Protein AF-A0A2W5AYL7-F1 (afdb_monomer)

Solvent-accessible surface area (backbone atoms only — not comparable to full-atom values): 15397 Å² total; per-residue (Å²): 135,83,68,60,68,67,49,55,52,50,48,54,60,52,42,76,76,46,95,61,98,62,68,67,60,55,56,52,48,54,52,47,52,63,51,70,52,61,86,48,79,82,78,75,66,85,81,56,73,64,57,55,53,51,58,58,50,70,72,58,74,77,84,78,95,79,85,87,84,84,89,85,88,84,89,83,92,79,91,74,86,79,77,70,78,74,90,61,64,67,81,81,65,85,79,40,78,89,44,44,69,48,49,52,51,50,24,36,40,55,50,37,6,68,68,40,17,59,65,55,62,68,51,62,50,74,79,45,73,45,72,42,50,27,46,47,50,52,8,35,50,73,56,60,25,27,58,73,42,58,63,53,66,73,46,50,51,41,24,40,74,51,33,94,38,72,56,43,33,50,50,52,56,50,41,55,68,52,80,68,97,58,58,79,93,47,39,73,56,48,43,54,15,52,52,22,48,54,49,30,58,54,48,53,52,53,46,52,50,48,51,58,51,55,74,71,53,55,63,89,82,42,52,67,64,46,51,53,52,50,52,53,44,56,51,49,52,53,50,40,50,54,24,49,52,49,24,50,73,73,49,85,82,77,76,79,131

Mean predicted aligned error: 15.0 Å

Sequence (257 aa):
IKDDALRDEYSRQAADWVGFDDPDDIVAQVREEARRGRTEKPKLELKRGAARRERLAEGAAPAGPGAANQGGVSGGEDSGGHLRVVAGMERPDPKDELLLGIREVLKLGLQEPELAGQIFDLMPPESFLHPTYIAIVNAMAAAGGAAQAKSGSGWLDAVSNNVPDAMGQAVVSELAVEDLQVQQERLPYYASAIMARMQERWVSNEVAELRAQMQRMRPDEDKEAYMATFADLTALEKYRRSLNERANAYGEFTFGN

InterPro domains:
  IPR013173 DNA primase DnaG, DnaB-binding domain [PF08278] (102-228)
  IPR013173 DNA primase DnaG, DnaB-binding domain [SM00766] (101-230)
  IPR016136 DNA helicase DnaB, N-terminal/DNA primase DnaG, C-terminal [G3DSA:1.10.860.10] (102-240)

Nearest PDB structures (foldseek):
  5z51-assembly1_A  TM=9.171E-01  e=2.096E-11  Mycobacterium tuberculosis H37Rv
  5z51-assembly1_B  TM=9.314E-01  e=1.342E-02  Mycobacterium tuberculosis H37Rv
  2r6d-assembly1_A  TM=5.055E-01  e=6.446E-01  unclassified

Structure (mmCIF, N/CA/C/O backbone):
data_AF-A0A2W5AYL7-F1
#
_entry.id   AF-A0A2W5AYL7-F1
#
loop_
_atom_site.group_PDB
_atom_site.id
_atom_site.type_symbol
_atom_site.label_atom_id
_atom_site.label_alt_id
_atom_site.label_comp_id
_atom_site.label_asym_id
_atom_site.label_entity_id
_atom_site.label_seq_id
_atom_site.pdbx_PDB_ins_code
_atom_site.Cartn_x
_atom_site.Cartn_y
_atom_site.Cartn_z
_atom_site.occupancy
_atom_site.B_iso_or_equiv
_atom_site.auth_seq_id
_atom_site.auth_comp_id
_atom_site.auth_asym_id
_atom_site.auth_atom_id
_atom_site.pdbx_PDB_model_num
ATOM 1 N N . ILE A 1 1 ? 16.725 22.619 -11.872 1.00 25.56 1 ILE A N 1
ATOM 2 C CA . ILE A 1 1 ? 18.068 22.309 -12.410 1.00 25.56 1 ILE A CA 1
ATOM 3 C C . ILE A 1 1 ? 17.958 20.906 -12.986 1.00 25.56 1 ILE A C 1
ATOM 5 O O . ILE A 1 1 ? 17.631 19.986 -12.251 1.00 25.56 1 ILE A O 1
ATOM 9 N N . LYS A 1 2 ? 17.950 20.813 -14.322 1.00 33.22 2 LYS A N 1
ATOM 10 C CA . LYS A 1 2 ? 17.750 19.578 -15.090 1.00 33.22 2 LYS A CA 1
ATOM 11 C C . LYS A 1 2 ? 19.124 18.955 -15.246 1.00 33.22 2 LYS A C 1
ATOM 13 O O . LYS A 1 2 ? 19.976 19.560 -15.884 1.00 33.22 2 LYS A O 1
ATOM 18 N N . ASP A 1 3 ? 19.340 17.826 -14.600 1.00 38.91 3 ASP A N 1
ATOM 19 C CA . ASP A 1 3 ? 20.644 17.188 -14.613 1.00 38.91 3 ASP A CA 1
ATOM 20 C C . ASP A 1 3 ? 20.778 16.333 -15.879 1.00 38.91 3 ASP A C 1
ATOM 22 O O . ASP A 1 3 ? 20.381 15.167 -15.920 1.00 38.91 3 ASP A O 1
ATOM 26 N N . ASP A 1 4 ? 21.206 16.985 -16.961 1.00 36.97 4 ASP A N 1
ATOM 27 C CA . ASP A 1 4 ? 21.533 16.334 -18.230 1.00 36.97 4 ASP A CA 1
ATOM 28 C C . ASP A 1 4 ? 22.846 15.528 -18.112 1.00 36.97 4 ASP A C 1
ATOM 30 O O . ASP A 1 4 ? 22.992 14.520 -18.794 1.00 36.97 4 ASP A O 1
ATOM 34 N N . ALA A 1 5 ? 23.723 15.843 -17.147 1.00 32.06 5 ALA A N 1
ATOM 35 C CA . ALA A 1 5 ? 24.945 15.076 -16.886 1.00 32.06 5 ALA A CA 1
ATOM 36 C C . ALA A 1 5 ? 24.647 13.681 -16.302 1.00 32.06 5 ALA A C 1
ATOM 38 O O . ALA A 1 5 ? 25.251 12.693 -16.712 1.00 32.06 5 ALA A O 1
ATOM 39 N N . LEU A 1 6 ? 23.640 13.578 -15.427 1.00 35.41 6 LEU A N 1
ATOM 40 C CA . LEU A 1 6 ? 23.155 12.297 -14.887 1.00 35.41 6 LEU A CA 1
ATOM 41 C C . LEU A 1 6 ? 22.469 11.409 -15.940 1.00 35.41 6 LEU A C 1
ATOM 43 O O . LEU A 1 6 ? 22.348 10.201 -15.743 1.00 35.41 6 LEU A O 1
ATOM 47 N N . ARG A 1 7 ? 21.988 12.000 -17.042 1.00 36.56 7 ARG A N 1
ATOM 48 C CA . ARG A 1 7 ? 21.407 11.267 -18.179 1.00 36.56 7 ARG A CA 1
ATOM 49 C C . ARG A 1 7 ? 22.491 10.757 -19.116 1.00 36.56 7 ARG A C 1
ATOM 51 O O . ARG A 1 7 ? 22.409 9.607 -19.530 1.00 36.56 7 ARG A O 1
ATOM 58 N N . ASP A 1 8 ? 23.510 11.569 -19.374 1.00 36.03 8 ASP A N 1
ATOM 59 C CA . ASP A 1 8 ? 24.657 11.189 -20.201 1.00 36.03 8 ASP A CA 1
ATOM 60 C C . ASP A 1 8 ? 25.478 10.064 -19.554 1.00 36.03 8 ASP A C 1
ATOM 62 O O . ASP A 1 8 ? 25.969 9.169 -20.240 1.00 36.03 8 ASP A O 1
ATOM 66 N N . GLU A 1 9 ? 25.583 10.057 -18.223 1.00 33.84 9 GLU A N 1
ATOM 67 C CA . GLU A 1 9 ? 26.255 8.992 -17.470 1.00 33.84 9 GLU A CA 1
ATOM 68 C C . GLU A 1 9 ? 25.461 7.670 -17.487 1.00 33.84 9 GLU A C 1
ATOM 70 O O . GLU A 1 9 ? 26.050 6.596 -17.616 1.00 33.84 9 GLU A O 1
ATOM 75 N N . TYR A 1 10 ? 24.123 7.738 -17.471 1.00 33.28 10 TYR A N 1
ATOM 76 C CA . TYR A 1 10 ? 23.242 6.566 -17.585 1.00 33.28 10 TYR A CA 1
ATOM 77 C C . TYR A 1 10 ? 23.257 5.957 -18.994 1.00 33.28 10 TYR A C 1
ATOM 79 O O . TYR A 1 10 ? 23.253 4.736 -19.137 1.00 33.28 10 TYR A O 1
ATOM 87 N N . SER A 1 11 ? 23.327 6.795 -20.033 1.00 38.47 11 SER A N 1
ATOM 88 C CA . SER A 1 11 ? 23.465 6.346 -21.425 1.00 38.47 11 SER A CA 1
ATOM 89 C C . SER A 1 11 ? 24.805 5.647 -21.669 1.00 38.47 11 SER A C 1
ATOM 91 O O . SER A 1 11 ? 24.847 4.641 -22.372 1.00 38.47 11 SER A O 1
ATOM 93 N N . ARG A 1 12 ? 25.892 6.113 -21.035 1.00 42.28 12 ARG A N 1
ATOM 94 C CA . ARG A 1 12 ? 27.208 5.451 -21.102 1.00 42.28 12 ARG A CA 1
ATOM 95 C C . ARG A 1 12 ? 27.238 4.120 -20.348 1.00 42.28 12 ARG A C 1
ATOM 97 O O . ARG A 1 12 ? 27.826 3.173 -20.852 1.00 42.28 12 ARG A O 1
ATOM 104 N N . GLN A 1 13 ? 26.572 4.016 -19.193 1.00 39.53 13 GLN A N 1
ATOM 105 C CA . GLN A 1 13 ? 26.455 2.747 -18.453 1.00 39.53 13 GLN A CA 1
ATOM 106 C C . GLN A 1 13 ? 25.536 1.729 -19.151 1.00 39.53 13 GLN A C 1
ATOM 108 O O . GLN A 1 13 ? 25.766 0.529 -19.043 1.00 39.53 13 GLN A O 1
ATOM 113 N N . ALA A 1 14 ? 24.527 2.191 -19.897 1.00 36.03 14 ALA A N 1
ATOM 114 C CA . ALA A 1 14 ? 23.670 1.333 -20.716 1.00 36.03 14 ALA A CA 1
ATOM 115 C C . ALA A 1 14 ? 24.366 0.841 -22.002 1.00 36.03 14 ALA A C 1
ATOM 117 O O . ALA A 1 14 ? 24.155 -0.303 -22.404 1.00 36.03 14 ALA A O 1
ATOM 118 N N . ALA A 1 15 ? 25.219 1.673 -22.616 1.00 37.47 15 ALA A N 1
ATOM 119 C CA . ALA A 1 15 ? 26.011 1.319 -23.799 1.00 37.47 15 ALA A CA 1
ATOM 120 C C . ALA A 1 15 ? 27.089 0.258 -23.507 1.00 37.47 15 ALA A C 1
ATOM 122 O O . ALA A 1 15 ? 27.410 -0.554 -24.369 1.00 37.47 15 ALA A O 1
ATOM 123 N N . ASP A 1 16 ? 27.594 0.211 -22.272 1.00 37.22 16 ASP A N 1
ATOM 124 C CA . ASP A 1 16 ? 28.612 -0.760 -21.851 1.00 37.22 16 ASP A CA 1
ATOM 125 C C . ASP A 1 16 ? 28.050 -2.191 -21.684 1.00 37.22 16 ASP A C 1
ATOM 127 O O . ASP A 1 16 ? 28.807 -3.159 -21.627 1.00 37.22 16 ASP A O 1
ATOM 131 N N . TRP A 1 17 ? 26.720 -2.358 -21.595 1.00 39.66 17 TRP A N 1
ATOM 132 C CA . TRP A 1 17 ? 26.061 -3.658 -21.354 1.00 39.66 17 TRP A CA 1
ATOM 133 C C . TRP A 1 17 ? 25.362 -4.245 -22.581 1.00 39.66 17 TRP A C 1
ATOM 135 O O . TRP A 1 17 ? 24.997 -5.422 -22.578 1.00 39.66 17 TRP A O 1
ATOM 145 N N . VAL A 1 18 ? 25.194 -3.456 -23.640 1.00 43.97 18 VAL A N 1
ATOM 146 C CA . VAL A 1 18 ? 24.556 -3.893 -24.880 1.00 43.97 18 VAL A CA 1
ATOM 147 C C . VAL A 1 18 ? 25.312 -3.232 -26.025 1.00 43.97 18 VAL A C 1
ATOM 149 O O . VAL A 1 18 ? 25.140 -2.041 -26.252 1.00 43.97 18 VAL A O 1
ATOM 152 N N . GLY A 1 19 ? 26.192 -3.985 -26.693 1.00 36.94 19 GLY A N 1
ATOM 153 C CA . GLY A 1 19 ? 27.108 -3.495 -27.731 1.00 36.94 19 GLY A CA 1
ATOM 154 C C . GLY A 1 19 ? 26.413 -2.930 -28.973 1.00 36.94 19 GLY A C 1
ATOM 155 O O . GLY A 1 19 ? 26.397 -3.573 -30.018 1.00 36.94 19 GLY A O 1
ATOM 156 N N . PHE A 1 20 ? 25.851 -1.731 -28.849 1.00 39.56 20 PHE A N 1
ATOM 157 C CA . PHE A 1 20 ? 25.323 -0.904 -29.926 1.00 39.56 20 PHE A CA 1
ATOM 158 C C . PHE A 1 20 ? 26.296 0.244 -30.219 1.00 39.56 20 PHE A C 1
ATOM 160 O O . PHE A 1 20 ? 26.807 0.877 -29.299 1.00 39.56 20 PHE A O 1
ATOM 167 N N . ASP A 1 21 ? 26.524 0.517 -31.505 1.00 40.53 21 ASP A N 1
ATOM 168 C CA . ASP A 1 21 ? 27.553 1.448 -31.987 1.00 40.53 21 ASP A CA 1
ATOM 169 C C . ASP A 1 21 ? 27.231 2.950 -31.785 1.00 40.53 21 ASP A C 1
ATOM 171 O O . ASP A 1 21 ? 28.140 3.765 -31.927 1.00 40.53 21 ASP A O 1
ATOM 175 N N . ASP A 1 22 ? 25.997 3.349 -31.425 1.00 42.56 22 ASP A N 1
ATOM 176 C CA . ASP A 1 22 ? 25.673 4.764 -31.145 1.00 42.56 22 ASP A CA 1
ATOM 177 C C . ASP A 1 22 ? 24.511 4.969 -30.127 1.00 42.56 22 ASP A C 1
ATOM 179 O O . ASP A 1 22 ? 23.351 4.651 -30.419 1.00 42.56 22 ASP A O 1
ATOM 183 N N . PRO A 1 23 ? 24.783 5.496 -28.915 1.00 43.09 23 PRO A N 1
ATOM 184 C CA . PRO A 1 23 ? 23.788 5.756 -27.863 1.00 43.09 23 PRO A CA 1
ATOM 185 C C . PRO A 1 23 ? 22.779 6.881 -28.156 1.00 43.09 23 PRO A C 1
ATOM 187 O O . PRO A 1 23 ? 21.688 6.890 -27.567 1.00 43.09 23 PRO A O 1
ATOM 190 N N . ASP A 1 24 ? 23.111 7.838 -29.027 1.00 42.34 24 ASP A N 1
ATOM 191 C CA . ASP A 1 24 ? 22.275 9.029 -29.250 1.00 42.34 24 ASP A CA 1
ATOM 192 C C . ASP A 1 24 ? 21.006 8.714 -30.067 1.00 42.34 24 ASP A C 1
ATOM 194 O O . ASP A 1 24 ? 19.944 9.321 -29.855 1.00 42.34 24 ASP A O 1
ATOM 198 N N . ASP A 1 25 ? 21.062 7.677 -30.904 1.00 45.34 25 ASP A N 1
ATOM 199 C CA . ASP A 1 25 ? 19.933 7.192 -31.704 1.00 45.34 25 ASP A CA 1
ATOM 200 C C . ASP A 1 25 ? 18.819 6.581 -30.839 1.00 45.34 25 ASP A C 1
ATOM 202 O O . ASP A 1 25 ? 17.629 6.766 -31.113 1.00 45.34 25 ASP A O 1
ATOM 206 N N . ILE A 1 26 ? 19.177 5.919 -29.734 1.00 47.78 26 ILE A N 1
ATOM 207 C CA . ILE A 1 26 ? 18.216 5.312 -28.797 1.00 47.78 26 ILE A CA 1
ATOM 208 C C . ILE A 1 26 ? 17.427 6.406 -28.075 1.00 47.78 26 ILE A C 1
ATOM 210 O O . ILE A 1 26 ? 16.208 6.320 -27.924 1.00 47.78 26 ILE A O 1
ATOM 214 N N . VAL A 1 27 ? 18.101 7.481 -27.661 1.00 47.25 27 VAL A N 1
ATOM 215 C CA . VAL A 1 27 ? 17.458 8.610 -26.976 1.00 47.25 27 VAL A CA 1
ATOM 216 C C . VAL A 1 27 ? 16.521 9.358 -27.923 1.00 47.25 27 VAL A C 1
ATOM 218 O O . VAL A 1 27 ? 15.434 9.775 -27.506 1.00 47.25 27 VAL A O 1
ATOM 221 N N . ALA A 1 28 ? 16.908 9.527 -29.189 1.00 52.34 28 ALA A N 1
ATOM 222 C CA . ALA A 1 28 ? 16.051 10.115 -30.212 1.00 52.34 28 ALA A CA 1
ATOM 223 C C . ALA A 1 28 ? 14.811 9.245 -30.480 1.00 52.34 28 ALA A C 1
ATOM 225 O O . ALA A 1 28 ? 13.692 9.765 -30.472 1.00 52.34 28 ALA A O 1
ATOM 226 N N . GLN A 1 29 ? 14.992 7.928 -30.597 1.00 48.28 29 GLN A N 1
ATOM 227 C CA . GLN A 1 29 ? 13.922 6.973 -30.887 1.00 48.28 29 GLN A CA 1
ATOM 228 C C . GLN A 1 29 ? 12.948 6.798 -29.707 1.00 48.28 29 GLN A C 1
ATOM 230 O O . GLN A 1 29 ? 11.735 6.844 -29.897 1.00 48.28 29 GLN A O 1
ATOM 235 N N . VAL A 1 30 ? 13.442 6.737 -28.465 1.00 45.81 30 VAL A N 1
ATOM 236 C CA . VAL A 1 30 ? 12.603 6.725 -27.248 1.00 45.81 30 VAL A CA 1
ATOM 237 C C . VAL A 1 30 ? 11.821 8.034 -27.100 1.00 45.81 30 VAL A C 1
ATOM 239 O O . VAL A 1 30 ? 10.681 8.036 -26.636 1.00 45.81 30 VAL A O 1
ATOM 242 N N . ARG A 1 31 ? 12.394 9.174 -27.511 1.00 51.19 31 ARG A N 1
ATOM 243 C CA . ARG A 1 31 ? 11.682 10.465 -27.538 1.00 51.19 31 ARG A CA 1
ATOM 244 C C . ARG A 1 31 ? 10.622 10.523 -28.633 1.00 51.19 31 ARG A C 1
ATOM 246 O O . ARG A 1 31 ? 9.622 11.215 -28.439 1.00 51.19 31 ARG A O 1
ATOM 253 N N . GLU A 1 32 ? 10.849 9.864 -29.763 1.00 50.97 32 GLU A N 1
ATOM 254 C CA . GLU A 1 32 ? 9.884 9.765 -30.856 1.00 50.97 32 GLU A CA 1
ATOM 255 C C . GLU A 1 32 ? 8.707 8.862 -30.467 1.00 50.97 32 GLU A C 1
ATOM 257 O O . GLU A 1 32 ? 7.560 9.300 -30.568 1.00 50.97 32 GLU A O 1
ATOM 262 N N . GLU A 1 33 ? 8.971 7.691 -29.886 1.00 46.44 33 GLU A N 1
ATOM 263 C CA . GLU A 1 33 ? 7.936 6.780 -29.376 1.00 46.44 33 GLU A CA 1
ATOM 264 C C . GLU A 1 33 ? 7.149 7.399 -28.208 1.00 46.44 33 GLU A C 1
ATOM 266 O O . GLU A 1 33 ? 5.916 7.446 -28.217 1.00 46.44 33 GLU A O 1
ATOM 271 N N . ALA A 1 34 ? 7.834 8.059 -27.266 1.00 46.12 34 ALA A N 1
ATOM 272 C CA . ALA A 1 34 ? 7.182 8.821 -26.198 1.00 46.12 34 ALA A CA 1
ATOM 273 C C . ALA A 1 34 ? 6.423 10.071 -26.693 1.00 46.12 34 ALA A C 1
ATOM 275 O O . ALA A 1 34 ? 5.686 10.684 -25.914 1.00 46.12 34 ALA A O 1
ATOM 276 N N . ARG A 1 35 ? 6.614 10.506 -27.949 1.00 52.22 35 ARG A N 1
ATOM 277 C CA . ARG A 1 35 ? 5.805 11.554 -28.602 1.00 52.22 35 ARG A CA 1
ATOM 278 C C . ARG A 1 35 ? 4.650 10.965 -29.406 1.00 52.22 35 ARG A C 1
ATOM 280 O O . ARG A 1 35 ? 3.581 11.570 -29.382 1.00 52.22 35 ARG A O 1
ATOM 287 N N . ARG A 1 36 ? 4.825 9.815 -30.064 1.00 52.44 36 ARG A N 1
ATOM 288 C CA . ARG A 1 36 ? 3.742 9.082 -30.745 1.00 52.44 36 ARG A CA 1
ATOM 289 C C . ARG A 1 36 ? 2.649 8.658 -29.765 1.00 52.44 36 ARG A C 1
ATOM 291 O O . ARG A 1 36 ? 1.473 8.825 -30.069 1.00 52.44 36 ARG A O 1
ATOM 298 N N . GLY A 1 37 ? 3.027 8.278 -28.545 1.00 42.16 37 GLY A N 1
ATOM 299 C CA . GLY A 1 37 ? 2.095 7.990 -27.451 1.00 42.16 37 GLY A CA 1
ATOM 300 C C . GLY A 1 37 ? 1.448 9.208 -26.769 1.00 42.16 37 GLY A C 1
ATOM 301 O O . GLY A 1 37 ? 0.744 9.019 -25.789 1.00 42.16 37 GLY A O 1
ATOM 302 N N . ARG A 1 38 ? 1.666 10.465 -27.206 1.00 43.75 38 ARG A N 1
ATOM 303 C CA . ARG A 1 38 ? 1.098 11.661 -26.526 1.00 43.75 38 ARG A CA 1
ATOM 304 C C . ARG A 1 38 ? -0.324 12.035 -26.934 1.00 43.75 38 ARG A C 1
ATOM 306 O O . ARG A 1 38 ? -0.912 12.890 -26.271 1.00 43.75 38 ARG A O 1
ATOM 313 N N . THR A 1 39 ? -0.886 11.435 -27.980 1.00 39.31 39 THR A N 1
ATOM 314 C CA . THR A 1 39 ? -2.284 11.709 -28.364 1.00 39.31 39 THR A CA 1
ATOM 315 C C . THR A 1 39 ? -3.278 10.888 -27.535 1.00 39.31 39 THR A C 1
ATOM 317 O O . THR A 1 39 ? -4.442 11.264 -27.424 1.00 39.31 39 THR A O 1
ATOM 320 N N . GLU A 1 40 ? -2.812 9.850 -26.839 1.00 34.53 40 GLU A N 1
ATOM 321 C CA . GLU A 1 40 ? -3.566 9.151 -25.802 1.00 34.53 40 GLU A CA 1
ATOM 322 C C . GLU A 1 40 ? -2.851 9.339 -24.463 1.00 34.53 40 GLU A C 1
ATOM 324 O O . GLU A 1 40 ? -1.684 9.000 -24.309 1.00 34.53 40 GLU A O 1
ATOM 329 N N . LYS A 1 41 ? -3.539 9.888 -23.453 1.00 30.72 41 LYS A N 1
ATOM 330 C CA . LYS A 1 41 ? -3.063 9.741 -22.068 1.00 30.72 41 LYS A CA 1
ATOM 331 C C . LYS A 1 41 ? -2.823 8.244 -21.857 1.00 30.72 41 LYS A C 1
ATOM 333 O O . LYS A 1 41 ? -3.757 7.497 -22.154 1.00 30.72 41 LYS A O 1
ATOM 338 N N . PRO A 1 42 ? -1.654 7.795 -21.367 1.00 30.41 42 PRO A N 1
ATOM 339 C CA . PRO A 1 42 ? -1.426 6.375 -21.191 1.00 30.41 42 PRO A CA 1
ATOM 340 C C . PRO A 1 42 ? -2.466 5.885 -20.189 1.00 30.41 42 PRO A C 1
ATOM 342 O O . PRO A 1 42 ? -2.386 6.161 -18.990 1.00 30.41 42 PRO A O 1
ATOM 345 N N . LYS A 1 43 ? -3.484 5.184 -20.693 1.00 33.69 43 LYS A N 1
ATOM 346 C CA . LYS A 1 43 ? -4.230 4.224 -19.900 1.00 33.69 43 LYS A CA 1
ATOM 347 C C . LYS A 1 43 ? -3.219 3.126 -19.602 1.00 33.69 43 LYS A C 1
ATOM 349 O O . LYS A 1 43 ? -3.185 2.107 -20.283 1.00 33.69 43 LYS A O 1
ATOM 354 N N . LEU A 1 44 ? -2.385 3.346 -18.584 1.00 37.28 44 LEU A N 1
ATOM 355 C CA . LEU A 1 44 ? -1.888 2.249 -17.771 1.00 37.28 44 LEU A CA 1
ATOM 356 C C . LEU A 1 44 ? -3.138 1.629 -17.148 1.00 37.28 44 LEU A C 1
ATOM 358 O O . LEU A 1 44 ? -3.498 1.913 -16.009 1.00 37.28 44 LEU A O 1
ATOM 362 N N . GLU A 1 45 ? -3.879 0.842 -17.928 1.00 35.88 45 GLU A N 1
ATOM 363 C CA . GLU A 1 45 ? -4.687 -0.186 -17.315 1.00 35.88 45 GLU A CA 1
ATOM 364 C C . GLU A 1 45 ? -3.687 -1.001 -16.511 1.00 35.88 45 GLU A C 1
ATOM 366 O O . GLU A 1 45 ? -2.756 -1.570 -17.080 1.00 35.88 45 GLU A O 1
ATOM 371 N N . LEU A 1 46 ? -3.854 -1.000 -15.187 1.00 42.50 46 LEU A N 1
ATOM 372 C CA . LEU A 1 46 ? -3.116 -1.799 -14.209 1.00 42.50 46 LEU A CA 1
ATOM 373 C C . LEU A 1 46 ? -3.381 -3.312 -14.414 1.00 42.50 46 LEU A C 1
ATOM 375 O O . LEU A 1 46 ? -3.559 -4.096 -13.482 1.00 42.50 46 LEU A O 1
ATOM 379 N N . LYS A 1 47 ? -3.461 -3.740 -15.674 1.00 38.81 47 LYS A N 1
ATOM 380 C CA . LYS A 1 47 ? -3.581 -5.101 -16.154 1.00 38.81 47 LYS A CA 1
ATOM 381 C C . LYS A 1 47 ? -2.215 -5.746 -16.038 1.00 38.81 47 LYS A C 1
ATOM 383 O O . LYS A 1 47 ? -1.451 -5.730 -16.995 1.00 38.81 47 LYS A O 1
ATOM 388 N N . ARG A 1 48 ? -1.958 -6.358 -14.880 1.00 41.56 48 ARG A N 1
ATOM 389 C CA . ARG A 1 48 ? -1.212 -7.631 -14.780 1.00 41.56 48 ARG A CA 1
ATOM 390 C C . ARG A 1 48 ? -1.204 -8.291 -13.398 1.00 41.56 48 ARG A C 1
ATOM 392 O O . ARG A 1 48 ? -0.570 -9.325 -13.249 1.00 41.56 48 ARG A O 1
ATOM 399 N N . GLY A 1 49 ? -2.044 -7.858 -12.452 1.00 38.00 49 GLY A N 1
ATOM 400 C CA . GLY A 1 49 ? -2.413 -8.715 -11.309 1.00 38.00 49 GLY A CA 1
ATOM 401 C C . GLY A 1 49 ? -3.217 -9.965 -11.725 1.00 38.00 49 GLY A C 1
ATOM 402 O O . GLY A 1 49 ? -3.114 -11.022 -11.108 1.00 38.00 49 GLY A O 1
ATOM 403 N N . ALA A 1 50 ? -3.972 -9.887 -12.830 1.00 36.69 50 ALA A N 1
ATOM 404 C CA . ALA A 1 50 ? -4.766 -11.005 -13.354 1.00 36.69 50 ALA A CA 1
ATOM 405 C C . ALA A 1 50 ? -3.912 -12.118 -14.000 1.00 36.69 50 ALA A C 1
ATOM 407 O O . ALA A 1 50 ? -4.213 -13.297 -13.828 1.00 36.69 50 ALA A O 1
ATOM 408 N N . ALA A 1 51 ? -2.798 -11.763 -14.656 1.00 37.28 51 ALA A N 1
ATOM 409 C CA . ALA A 1 51 ? -1.924 -12.718 -15.347 1.00 37.28 51 ALA A CA 1
ATOM 410 C C . ALA A 1 51 ? -1.175 -13.657 -14.380 1.00 37.28 51 ALA A C 1
ATOM 412 O O . ALA A 1 51 ? -0.826 -14.779 -14.741 1.00 37.28 51 ALA A O 1
ATOM 413 N N . ARG A 1 52 ? -0.955 -13.234 -13.125 1.00 43.97 52 ARG A N 1
ATOM 414 C CA . ARG A 1 52 ? -0.405 -14.098 -12.066 1.00 43.97 52 ARG A CA 1
ATOM 415 C C . ARG A 1 52 ? -1.394 -15.195 -11.661 1.00 43.97 52 ARG A C 1
ATOM 417 O O . ARG A 1 52 ? -0.965 -16.316 -11.405 1.00 43.97 52 ARG A O 1
ATOM 424 N N . ARG A 1 53 ? -2.699 -14.897 -11.648 1.00 40.28 53 ARG A N 1
ATOM 425 C CA . ARG A 1 53 ? -3.764 -15.874 -11.361 1.00 40.28 53 ARG A CA 1
ATOM 426 C C . ARG A 1 53 ? -3.886 -16.912 -12.471 1.00 40.28 53 ARG A C 1
ATOM 428 O O . ARG A 1 53 ? -3.979 -18.089 -12.165 1.00 40.28 53 ARG A O 1
ATOM 435 N N . GLU A 1 54 ? -3.812 -16.482 -13.728 1.00 37.16 54 GLU A N 1
ATOM 436 C CA . GLU A 1 54 ? -3.866 -17.374 -14.893 1.00 37.16 54 GLU A CA 1
ATOM 437 C C . GLU A 1 54 ? -2.650 -18.311 -14.933 1.00 37.16 54 GLU A C 1
ATOM 439 O O . GLU A 1 54 ? -2.820 -19.521 -14.994 1.00 37.16 54 GLU A O 1
ATOM 444 N N . ARG A 1 55 ? -1.431 -17.791 -14.715 1.00 44.69 55 ARG A N 1
ATOM 445 C CA . ARG A 1 55 ? -0.204 -18.614 -14.697 1.00 44.69 55 ARG A CA 1
ATOM 446 C C . ARG A 1 55 ? -0.090 -19.559 -13.493 1.00 44.69 55 ARG A C 1
ATOM 448 O O . ARG A 1 55 ? 0.485 -20.635 -13.624 1.00 44.69 55 ARG A O 1
ATOM 455 N N . LEU A 1 56 ? -0.612 -19.177 -12.322 1.00 41.81 56 LEU A N 1
ATOM 456 C CA . LEU A 1 56 ? -0.646 -20.052 -11.138 1.00 41.81 56 LEU A CA 1
ATOM 457 C C . LEU A 1 56 ? -1.790 -21.079 -11.206 1.00 41.81 56 LEU A C 1
ATOM 459 O O . LEU A 1 56 ? -1.630 -22.183 -10.692 1.00 41.81 56 LEU A O 1
ATOM 463 N N . ALA A 1 57 ? -2.913 -20.746 -11.852 1.00 42.25 57 ALA A N 1
ATOM 464 C CA . ALA A 1 57 ? -4.028 -21.667 -12.073 1.00 42.25 57 ALA A CA 1
ATOM 465 C C . ALA A 1 57 ? -3.751 -22.664 -13.215 1.00 42.25 57 ALA A C 1
ATOM 467 O O . ALA A 1 57 ? -4.086 -23.837 -13.082 1.00 42.25 57 ALA A O 1
ATOM 468 N N . GLU A 1 58 ? -3.082 -22.248 -14.295 1.00 39.78 58 GLU A N 1
ATOM 469 C CA . GLU A 1 58 ? -2.679 -23.136 -15.401 1.00 39.78 58 GLU A CA 1
ATOM 470 C C . GLU A 1 58 ? -1.572 -24.127 -15.002 1.00 39.78 58 GLU A C 1
ATOM 472 O O . GLU A 1 58 ? -1.469 -25.203 -15.587 1.00 39.78 58 GLU A O 1
ATOM 477 N N . GLY A 1 59 ? -0.782 -23.817 -13.966 1.00 36.53 59 GLY A N 1
ATOM 478 C CA . GLY A 1 59 ? 0.193 -24.741 -13.372 1.00 36.53 59 GLY A CA 1
ATOM 479 C C . GLY A 1 59 ? -0.415 -25.809 -12.450 1.00 36.53 59 GLY A C 1
ATOM 480 O O . GLY A 1 59 ? 0.283 -26.744 -12.059 1.00 36.53 59 GLY A O 1
ATOM 481 N N . ALA A 1 60 ? -1.702 -25.693 -12.111 1.00 40.22 60 ALA A N 1
ATOM 482 C CA . ALA A 1 60 ? -2.429 -26.612 -11.240 1.00 40.22 60 ALA A CA 1
ATOM 483 C C . ALA A 1 60 ? -3.583 -27.276 -12.009 1.00 40.22 60 ALA A C 1
ATOM 485 O O . ALA A 1 60 ? -4.760 -27.067 -11.720 1.00 40.22 60 ALA A O 1
ATOM 486 N N . ALA A 1 61 ? -3.249 -28.093 -13.010 1.00 32.25 61 ALA A N 1
ATOM 487 C CA . ALA A 1 61 ? -4.236 -28.944 -13.664 1.00 32.25 61 ALA A CA 1
ATOM 488 C C . ALA A 1 61 ? -4.747 -30.027 -12.682 1.00 32.25 61 ALA A C 1
ATOM 490 O O . ALA A 1 61 ? -3.936 -30.760 -12.108 1.00 32.25 61 ALA A O 1
ATOM 491 N N . PRO A 1 62 ? -6.070 -30.179 -12.491 1.00 33.91 62 PRO A N 1
ATOM 492 C CA . PRO A 1 62 ? -6.632 -31.267 -11.704 1.00 33.91 62 PRO A CA 1
ATOM 493 C C . PRO A 1 62 ? -6.577 -32.577 -12.501 1.00 33.91 62 PRO A C 1
ATOM 495 O O . PRO A 1 62 ? -7.024 -32.653 -13.647 1.00 33.91 62 PRO A O 1
ATOM 498 N N . ALA A 1 63 ? -6.047 -33.628 -11.874 1.00 31.72 63 ALA A N 1
ATOM 499 C CA . ALA A 1 63 ? -6.191 -34.996 -12.354 1.00 31.72 63 ALA A CA 1
ATOM 500 C C . ALA A 1 63 ? -7.690 -35.342 -12.468 1.00 31.72 63 ALA A C 1
ATOM 502 O O . ALA A 1 63 ? -8.464 -35.102 -11.541 1.00 31.72 63 ALA A O 1
ATOM 503 N N . GLY A 1 64 ? -8.098 -35.839 -13.638 1.00 30.39 64 GLY A N 1
ATOM 504 C CA . GLY A 1 64 ? -9.501 -36.022 -14.018 1.00 30.39 64 GLY A CA 1
ATOM 505 C C . GLY A 1 64 ? -10.279 -37.066 -13.195 1.00 30.39 64 GLY A C 1
ATOM 506 O O . GLY A 1 64 ? -9.687 -37.860 -12.463 1.00 30.39 64 GLY A O 1
ATOM 507 N N . PRO A 1 65 ? -11.620 -37.103 -13.326 1.00 32.56 65 PRO A N 1
ATOM 508 C CA . PRO A 1 65 ? -12.468 -37.998 -12.553 1.00 32.56 65 PRO A CA 1
ATOM 509 C C . PRO A 1 65 ? -12.597 -39.363 -13.244 1.00 32.56 65 PRO A C 1
ATOM 511 O O . PRO A 1 65 ? -13.045 -39.456 -14.387 1.00 32.56 65 PRO A O 1
ATOM 514 N N . GLY A 1 66 ? -12.241 -40.434 -12.534 1.00 26.75 66 GLY A N 1
ATOM 515 C CA . GLY A 1 66 ? -12.353 -41.807 -13.021 1.00 26.75 66 GLY A CA 1
ATOM 516 C C . GLY A 1 66 ? -12.746 -42.804 -11.929 1.00 26.75 66 GLY A C 1
ATOM 517 O O . GLY A 1 66 ? -11.931 -43.149 -11.087 1.00 26.75 66 GLY A O 1
ATOM 518 N N . ALA A 1 67 ? -13.982 -43.297 -12.047 1.00 27.80 67 ALA A N 1
ATOM 519 C CA . ALA A 1 67 ? -14.501 -44.608 -11.637 1.00 27.80 67 ALA A CA 1
ATOM 520 C C . ALA A 1 67 ? -14.683 -44.979 -10.140 1.00 27.80 67 ALA A C 1
ATOM 522 O O . ALA A 1 67 ? -13.760 -45.125 -9.350 1.00 27.80 67 ALA A O 1
ATOM 523 N N . ALA A 1 68 ? -15.962 -45.244 -9.852 1.00 30.19 68 ALA A N 1
ATOM 524 C CA . ALA A 1 68 ? -16.605 -45.950 -8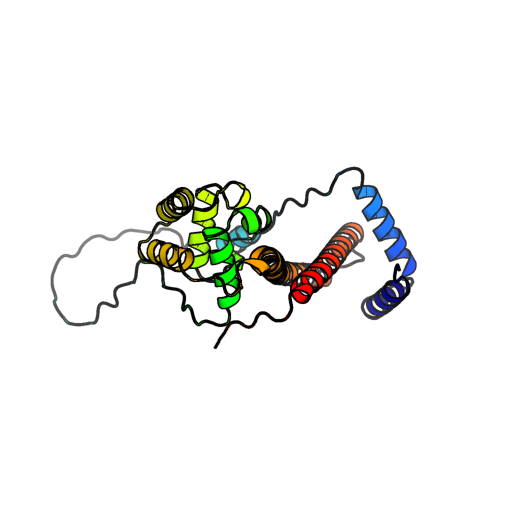.745 1.00 30.19 68 ALA A CA 1
ATOM 525 C C . ALA A 1 68 ? -15.848 -47.103 -8.050 1.00 30.19 68 ALA A C 1
ATOM 527 O O . ALA A 1 68 ? -15.290 -47.971 -8.716 1.00 30.19 68 ALA A O 1
ATOM 528 N N . ASN A 1 69 ? -16.072 -47.244 -6.734 1.00 28.94 69 ASN A N 1
ATOM 529 C CA . ASN A 1 69 ? -16.540 -48.516 -6.167 1.00 28.94 69 ASN A CA 1
ATOM 530 C C . ASN A 1 69 ? -17.325 -48.321 -4.852 1.00 28.94 69 ASN A C 1
ATOM 532 O O . ASN A 1 69 ? -17.045 -47.419 -4.066 1.00 28.94 69 ASN A O 1
ATOM 536 N N . GLN A 1 70 ? -18.332 -49.169 -4.657 1.00 32.00 70 GLN A N 1
ATOM 537 C CA . GLN A 1 70 ? -19.271 -49.207 -3.539 1.00 32.00 70 GLN A CA 1
ATOM 538 C C . GLN A 1 70 ? -18.739 -50.070 -2.381 1.00 32.00 70 GLN A C 1
ATOM 540 O O . GLN A 1 70 ? -18.086 -51.081 -2.621 1.00 32.00 70 GLN A O 1
ATOM 545 N N . GLY A 1 71 ? -19.177 -49.752 -1.156 1.00 26.31 71 GLY A N 1
ATOM 546 C CA . GLY A 1 71 ? -19.508 -50.749 -0.127 1.00 26.31 71 GLY A CA 1
ATOM 547 C C . GLY A 1 71 ? -18.487 -50.987 0.993 1.00 26.31 71 GLY A C 1
ATOM 548 O O . GLY A 1 71 ? -17.363 -51.402 0.743 1.00 26.31 71 GLY A O 1
ATOM 549 N N . GLY A 1 72 ? -18.934 -50.830 2.248 1.00 26.38 72 GLY A N 1
ATOM 550 C CA . GLY A 1 72 ? -18.257 -51.390 3.425 1.00 26.38 72 GLY A CA 1
ATOM 551 C C . GLY A 1 72 ? -18.555 -50.662 4.737 1.00 26.38 72 GLY A C 1
ATOM 552 O O . GLY A 1 72 ? -17.915 -49.671 5.058 1.00 26.38 72 GLY A O 1
ATOM 553 N N . VAL A 1 73 ? -19.528 -51.165 5.498 1.00 30.27 73 VAL A N 1
ATOM 554 C CA . VAL A 1 73 ? -19.854 -50.753 6.875 1.00 30.27 73 VAL A CA 1
ATOM 555 C C . VAL A 1 73 ? -18.915 -51.429 7.892 1.00 30.27 73 VAL A C 1
ATOM 557 O O . VAL A 1 73 ? -18.493 -52.561 7.681 1.00 30.27 73 VAL A O 1
ATOM 560 N N . SER A 1 74 ? -18.744 -50.752 9.039 1.00 29.88 74 SER A N 1
ATOM 561 C CA . SER A 1 74 ? -18.392 -51.214 10.404 1.00 29.88 74 SER A CA 1
ATOM 562 C C . SER A 1 74 ? -16.926 -51.271 10.875 1.00 29.88 74 SER A C 1
ATOM 564 O O . SER A 1 74 ? -16.155 -52.121 10.456 1.00 29.88 74 SER A O 1
ATOM 566 N N . GLY A 1 75 ? -16.652 -50.442 11.899 1.00 29.33 75 GLY A N 1
ATOM 567 C CA . GLY A 1 75 ? -16.169 -50.890 13.216 1.00 29.33 75 GLY A CA 1
ATOM 568 C C . GLY A 1 75 ? -14.666 -50.804 13.500 1.00 29.33 75 GLY A C 1
ATOM 569 O O . GLY A 1 75 ? -13.897 -51.581 12.950 1.00 29.33 75 GLY A O 1
ATOM 570 N N . GLY A 1 76 ? -14.273 -49.948 14.453 1.00 27.31 76 GLY A N 1
ATOM 571 C CA . GLY A 1 76 ? -12.964 -50.021 15.115 1.00 27.31 76 GLY A CA 1
ATOM 572 C C . GLY A 1 76 ? -12.500 -48.693 15.712 1.00 27.31 76 GLY A C 1
ATOM 573 O O . GLY A 1 76 ? -11.966 -47.851 14.998 1.00 27.31 76 GLY A O 1
ATOM 574 N N . GLU A 1 77 ? -12.709 -48.517 17.015 1.00 35.28 77 GLU A N 1
ATOM 575 C CA . GLU A 1 77 ? -12.030 -47.518 17.845 1.00 35.28 77 GLU A CA 1
ATOM 576 C C . GLU A 1 77 ? -10.534 -47.860 17.926 1.00 35.28 77 GLU A C 1
ATOM 578 O O . GLU A 1 77 ? -10.209 -48.975 18.322 1.00 35.28 77 GLU A O 1
ATOM 583 N N . ASP A 1 78 ? -9.634 -46.924 17.595 1.00 30.23 78 ASP A N 1
ATOM 584 C CA . ASP A 1 78 ? -8.438 -46.698 18.413 1.00 30.23 78 ASP A CA 1
ATOM 585 C C . ASP A 1 78 ? -7.715 -45.374 18.106 1.00 30.23 78 ASP A C 1
ATOM 587 O O . ASP A 1 78 ? -7.799 -44.801 17.020 1.00 30.23 78 ASP A O 1
ATOM 591 N N . SER A 1 79 ? -7.020 -44.900 19.135 1.00 42.56 79 SER A N 1
ATOM 592 C CA . SER A 1 79 ? -6.349 -43.608 19.301 1.00 42.56 79 SER A CA 1
ATOM 593 C C . SER A 1 79 ? -5.416 -43.155 18.166 1.00 42.56 79 SER A C 1
ATOM 595 O O . SER A 1 79 ? -4.516 -43.876 17.745 1.00 42.56 79 SER A O 1
ATOM 597 N N . GLY A 1 80 ? -5.510 -41.872 17.799 1.00 30.66 80 GLY A N 1
ATOM 598 C CA . GLY A 1 80 ? -4.496 -41.164 17.012 1.00 30.66 80 GLY A CA 1
ATOM 599 C C . GLY A 1 80 ? -4.920 -39.724 16.734 1.00 30.66 80 GLY A C 1
ATOM 600 O O . GLY A 1 80 ? -5.945 -39.499 16.102 1.00 30.66 80 GLY A O 1
ATOM 601 N N . GLY A 1 81 ? -4.171 -38.752 17.260 1.00 38.25 81 GLY A N 1
ATOM 602 C CA . GLY A 1 81 ? -4.535 -37.335 17.330 1.00 38.25 81 GLY A CA 1
ATOM 603 C C . GLY A 1 81 ? -5.184 -36.765 16.068 1.00 38.25 81 GLY A C 1
ATOM 604 O O . GLY A 1 81 ? -4.546 -36.623 15.026 1.00 38.25 81 GLY A O 1
ATOM 605 N N . HIS A 1 82 ? -6.442 -36.345 16.204 1.00 32.97 82 HIS A N 1
ATOM 606 C CA . HIS A 1 82 ? -7.061 -35.423 15.268 1.00 32.97 82 HIS A CA 1
ATOM 607 C C . HIS A 1 82 ? -6.341 -34.074 15.373 1.00 32.97 82 HIS A C 1
ATOM 609 O O . HIS A 1 82 ? -6.732 -33.199 16.146 1.00 32.97 82 HIS A O 1
ATOM 615 N N . LEU A 1 83 ? -5.288 -33.890 14.575 1.00 44.88 83 LEU A N 1
ATOM 616 C CA . LEU A 1 83 ? -4.933 -32.565 14.085 1.00 44.88 83 LEU A CA 1
ATOM 617 C C . LEU A 1 83 ? -6.169 -32.055 13.347 1.00 44.88 83 LEU A C 1
ATOM 619 O O . LEU A 1 83 ? -6.447 -32.433 12.209 1.00 44.88 83 LEU A O 1
ATOM 623 N N . ARG A 1 84 ? -6.976 -31.265 14.059 1.00 42.00 84 ARG A N 1
ATOM 624 C CA . ARG A 1 84 ? -8.071 -30.496 13.484 1.00 42.00 84 ARG A CA 1
ATOM 625 C C . ARG A 1 84 ? -7.446 -29.672 12.364 1.00 42.00 84 ARG A C 1
ATOM 627 O O . ARG A 1 84 ? -6.650 -28.780 12.640 1.00 42.00 84 ARG A O 1
ATOM 634 N N . VAL A 1 85 ? -7.780 -29.996 11.118 1.00 46.22 85 VAL A N 1
ATOM 635 C CA . VAL A 1 85 ? -7.549 -29.099 9.987 1.00 46.22 85 VAL A CA 1
ATOM 636 C C . VAL A 1 85 ? -8.201 -27.784 10.390 1.00 46.22 85 VAL A C 1
ATOM 638 O O . VAL A 1 85 ? -9.420 -27.731 10.569 1.00 46.22 85 VAL A O 1
ATOM 641 N N . VAL A 1 86 ? -7.392 -26.761 10.659 1.00 46.47 86 VAL A N 1
ATOM 642 C CA . VAL A 1 86 ? -7.902 -25.445 11.035 1.00 46.47 86 VAL A CA 1
ATOM 643 C C . VAL A 1 86 ? -8.477 -24.855 9.754 1.00 46.47 86 VAL A C 1
ATOM 645 O O . VAL A 1 86 ? -7.780 -24.233 8.965 1.00 46.47 86 VAL A O 1
ATOM 648 N N . ALA A 1 87 ? -9.746 -25.152 9.486 1.00 62.38 87 ALA A N 1
ATOM 649 C CA . ALA A 1 87 ? -10.512 -24.576 8.389 1.00 62.38 87 ALA A CA 1
ATOM 650 C C . ALA A 1 87 ? -10.929 -23.141 8.760 1.00 62.38 87 ALA A C 1
ATOM 652 O O . ALA A 1 87 ? -12.114 -22.833 8.826 1.00 62.38 87 ALA A O 1
ATOM 653 N N . GLY A 1 88 ? -9.947 -22.303 9.091 1.00 81.12 88 GLY A N 1
ATOM 654 C CA . GLY A 1 88 ? -10.129 -20.921 9.524 1.00 81.12 88 GLY A CA 1
ATOM 655 C C . GLY A 1 88 ? -8.902 -20.089 9.176 1.00 81.12 88 GLY A C 1
ATOM 656 O O . GLY A 1 88 ? -7.829 -20.636 8.911 1.00 81.12 88 GLY A O 1
ATOM 657 N N . MET A 1 89 ? -9.064 -18.769 9.135 1.00 92.25 89 MET A N 1
ATOM 658 C CA . MET A 1 89 ? -7.938 -17.871 8.873 1.00 92.25 89 MET A CA 1
ATOM 659 C C . MET A 1 89 ? -6.907 -17.943 10.003 1.00 92.25 89 MET A C 1
ATOM 661 O O . MET A 1 89 ? -7.250 -18.091 11.176 1.00 92.25 89 MET A O 1
ATOM 665 N N . GLU A 1 90 ? -5.632 -17.805 9.647 1.00 93.75 90 GLU A N 1
ATOM 666 C CA . GLU A 1 90 ? -4.540 -17.712 10.615 1.00 93.75 90 GLU A CA 1
ATOM 667 C C . GLU A 1 90 ? -4.397 -16.276 11.128 1.00 93.75 90 GLU A C 1
ATOM 669 O O . GLU A 1 90 ? -4.657 -15.310 10.405 1.00 93.75 90 GLU A O 1
ATOM 674 N N . ARG A 1 91 ? -3.982 -16.107 12.383 1.00 94.06 91 ARG A N 1
ATOM 675 C CA . ARG A 1 91 ? -3.714 -14.775 12.924 1.00 94.06 91 ARG A CA 1
ATOM 676 C C . ARG A 1 91 ? -2.312 -14.321 12.493 1.00 94.06 91 ARG A C 1
ATOM 678 O O . ARG A 1 91 ? -1.359 -14.999 12.866 1.00 94.06 91 ARG A O 1
ATOM 685 N N . PRO A 1 92 ? -2.169 -13.184 11.786 1.00 94.81 92 PRO A N 1
ATOM 686 C CA . PRO A 1 92 ? -0.855 -12.600 11.536 1.00 94.81 92 PRO A CA 1
ATOM 687 C C . PRO A 1 92 ? -0.161 -12.269 12.860 1.00 94.81 92 PRO A C 1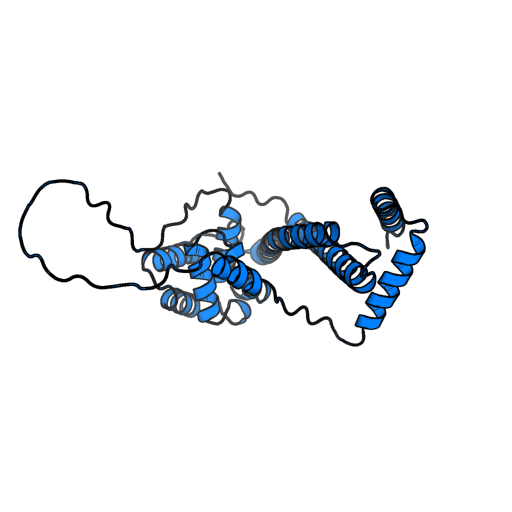
ATOM 689 O O . PRO A 1 92 ? -0.802 -11.705 13.749 1.00 94.81 92 PRO A O 1
ATOM 692 N N . ASP A 1 93 ? 1.131 -12.576 12.985 1.00 93.00 93 ASP A N 1
ATOM 693 C CA . ASP A 1 93 ? 1.922 -12.148 14.142 1.00 93.00 93 ASP A CA 1
ATOM 694 C C . ASP A 1 93 ? 2.121 -10.619 14.091 1.00 93.00 93 ASP A C 1
ATOM 696 O O . ASP A 1 93 ? 2.721 -10.115 13.136 1.00 93.00 93 ASP A O 1
ATOM 700 N N . PRO A 1 94 ? 1.641 -9.851 15.091 1.00 91.62 94 PRO A N 1
ATOM 701 C CA . PRO A 1 94 ? 1.838 -8.403 15.130 1.00 91.62 94 PRO A CA 1
ATOM 702 C C . PRO A 1 94 ? 3.311 -7.979 15.210 1.00 91.62 94 PRO A C 1
ATOM 704 O O . PRO A 1 94 ? 3.611 -6.821 14.932 1.00 91.62 94 PRO A O 1
ATOM 707 N N . LYS A 1 95 ? 4.217 -8.885 15.602 1.00 90.81 95 LYS A N 1
ATOM 708 C CA . LYS A 1 95 ? 5.656 -8.620 15.759 1.00 90.81 95 LYS A CA 1
ATOM 709 C C . LYS A 1 95 ? 6.504 -9.081 14.573 1.00 90.81 95 LYS A C 1
ATOM 711 O O . LYS A 1 95 ? 7.722 -8.937 14.624 1.00 90.81 95 LYS A O 1
ATOM 716 N N . ASP A 1 96 ? 5.895 -9.625 13.521 1.00 93.50 96 ASP A N 1
ATOM 717 C CA . ASP A 1 96 ? 6.629 -9.996 12.312 1.00 93.50 96 ASP A CA 1
ATOM 718 C C . ASP A 1 96 ? 7.147 -8.736 11.598 1.00 93.50 96 ASP A C 1
ATOM 720 O O . ASP A 1 96 ? 6.377 -7.950 11.037 1.00 93.50 96 ASP A O 1
ATOM 724 N N . GLU A 1 97 ? 8.472 -8.566 11.595 1.00 91.06 97 GLU A N 1
ATOM 725 C CA . GLU A 1 97 ? 9.174 -7.434 10.983 1.00 91.06 97 GLU A CA 1
ATOM 726 C C . GLU A 1 97 ? 8.804 -7.224 9.506 1.00 91.06 97 GLU A C 1
ATOM 728 O O . GLU A 1 97 ? 8.726 -6.083 9.037 1.00 91.06 97 GLU A O 1
ATOM 733 N N . LEU A 1 98 ? 8.532 -8.302 8.760 1.00 90.62 98 LEU A N 1
ATOM 734 C CA . LEU A 1 98 ? 8.147 -8.213 7.348 1.00 90.62 98 LEU A CA 1
ATOM 735 C C . LEU A 1 98 ? 6.744 -7.627 7.165 1.00 90.62 98 LEU A C 1
ATOM 737 O O . LEU A 1 98 ? 6.455 -7.050 6.106 1.00 90.62 98 LEU A O 1
ATOM 741 N N . LEU A 1 99 ? 5.893 -7.772 8.183 1.00 94.25 99 LEU A N 1
ATOM 742 C CA . LEU A 1 99 ? 4.491 -7.375 8.181 1.00 94.25 99 LEU A CA 1
ATOM 743 C C . LEU A 1 99 ? 4.234 -6.034 8.868 1.00 94.25 99 LEU A C 1
ATOM 745 O O . LEU A 1 99 ? 3.188 -5.452 8.594 1.00 94.25 99 LEU A O 1
ATOM 749 N N . LEU A 1 100 ? 5.152 -5.499 9.681 1.00 93.44 100 LEU A N 1
ATOM 750 C CA . LEU A 1 100 ? 4.955 -4.227 10.400 1.00 93.44 100 LEU A CA 1
ATOM 751 C C . LEU A 1 100 ? 4.503 -3.084 9.477 1.00 93.44 100 LEU A C 1
ATOM 753 O O . LEU A 1 100 ? 3.469 -2.462 9.706 1.00 93.44 100 LEU A O 1
ATOM 757 N N . GLY A 1 101 ? 5.219 -2.852 8.372 1.00 93.38 101 GLY A N 1
ATOM 758 C CA . GLY A 1 101 ? 4.848 -1.798 7.419 1.00 93.38 101 GLY A CA 1
ATOM 759 C C . GLY A 1 101 ? 3.500 -2.045 6.731 1.00 93.38 101 GLY A C 1
ATOM 760 O O . GLY A 1 101 ? 2.749 -1.107 6.486 1.00 93.38 101 GLY A O 1
ATOM 761 N N . ILE A 1 102 ? 3.165 -3.307 6.451 1.00 95.56 102 ILE A N 1
ATOM 762 C CA . ILE A 1 102 ? 1.878 -3.695 5.849 1.00 95.56 102 ILE A CA 1
ATOM 763 C C . ILE A 1 102 ? 0.741 -3.487 6.851 1.00 95.56 102 ILE A C 1
ATOM 765 O O . ILE A 1 102 ? -0.332 -3.006 6.487 1.00 95.56 102 ILE A O 1
ATOM 769 N N . ARG A 1 103 ? 0.990 -3.818 8.118 1.00 97.38 103 ARG A N 1
ATOM 770 C CA . ARG A 1 103 ? 0.059 -3.629 9.221 1.00 97.38 103 ARG A CA 1
ATOM 771 C C . ARG A 1 103 ? -0.289 -2.155 9.383 1.00 97.38 103 ARG A C 1
ATOM 773 O O . ARG A 1 103 ? -1.466 -1.823 9.407 1.00 97.38 103 ARG A O 1
ATOM 780 N N . GLU A 1 104 ? 0.703 -1.269 9.407 1.00 96.75 104 GLU A N 1
ATOM 781 C CA . GLU A 1 104 ? 0.468 0.181 9.453 1.00 96.75 104 GLU A CA 1
ATOM 782 C C . GLU A 1 104 ? -0.336 0.691 8.244 1.00 96.75 104 GLU A C 1
ATOM 784 O O . GLU A 1 104 ? -1.222 1.526 8.408 1.00 96.75 104 GLU A O 1
ATOM 789 N N . VAL A 1 105 ? -0.092 0.166 7.036 1.00 97.31 105 VAL A N 1
ATOM 790 C CA . VAL A 1 105 ? -0.889 0.513 5.843 1.00 97.31 105 VAL A CA 1
ATOM 791 C C . VAL A 1 105 ? -2.348 0.072 5.995 1.00 97.31 105 VAL A C 1
ATOM 793 O O . VAL A 1 105 ? -3.253 0.821 5.631 1.00 97.31 105 VAL A O 1
ATOM 796 N N . LEU A 1 106 ? -2.603 -1.111 6.562 1.00 98.00 106 LEU A N 1
ATOM 797 C CA . LEU A 1 106 ? -3.966 -1.564 6.860 1.00 98.00 106 LEU A CA 1
ATOM 798 C C . LEU A 1 106 ? -4.645 -0.707 7.923 1.00 98.00 106 LEU A C 1
ATOM 800 O O . LEU A 1 106 ? -5.804 -0.341 7.742 1.00 98.00 106 LEU A O 1
ATOM 804 N N . LYS A 1 107 ? -3.932 -0.363 9.002 1.00 98.12 107 LYS A N 1
ATOM 805 C CA . LYS A 1 107 ? -4.440 0.556 10.028 1.00 98.12 107 LYS A CA 1
ATOM 806 C C . LYS A 1 107 ? -4.825 1.889 9.403 1.00 98.12 107 LYS A C 1
ATOM 808 O O . LYS A 1 107 ? -5.938 2.351 9.618 1.00 98.12 107 LYS A O 1
ATOM 813 N N . LEU A 1 108 ? -3.968 2.444 8.543 1.00 97.88 108 LEU A N 1
ATOM 814 C CA . LEU A 1 108 ? -4.261 3.671 7.806 1.00 97.88 108 LEU A CA 1
ATOM 815 C C . LEU A 1 108 ? -5.535 3.534 6.957 1.00 97.88 108 LEU A C 1
ATOM 817 O O . LEU A 1 108 ? -6.401 4.395 7.028 1.00 97.88 108 LEU A O 1
ATOM 821 N N . GLY A 1 109 ? -5.688 2.453 6.187 1.00 97.75 109 GLY A N 1
ATOM 822 C CA . GLY A 1 109 ? -6.876 2.247 5.348 1.00 97.75 109 GLY A CA 1
ATOM 823 C C . GLY A 1 109 ? -8.174 1.981 6.127 1.00 97.75 109 GLY A C 1
ATOM 824 O O . GLY A 1 109 ? -9.262 2.273 5.630 1.00 97.75 109 GLY A O 1
ATOM 825 N N . LEU A 1 110 ? -8.087 1.426 7.337 1.00 98.19 110 LEU A N 1
ATOM 826 C CA . LEU A 1 110 ? -9.247 1.154 8.193 1.00 98.19 110 LEU A CA 1
ATOM 827 C C . LEU A 1 110 ? -9.649 2.369 9.037 1.00 98.19 110 LEU A C 1
ATOM 829 O O . LEU A 1 110 ? -10.840 2.642 9.174 1.00 98.19 110 LEU A O 1
ATOM 833 N N . GLN A 1 111 ? -8.675 3.083 9.598 1.00 97.94 111 GLN A N 1
ATOM 834 C CA . GLN A 1 111 ? -8.905 4.190 10.528 1.00 97.94 111 GLN A CA 1
ATOM 835 C C . GLN A 1 111 ? -9.041 5.539 9.818 1.00 97.94 111 GLN A C 1
ATOM 837 O O . GLN A 1 111 ? -9.823 6.376 10.258 1.00 97.94 111 GLN A O 1
ATOM 842 N N . GLU A 1 112 ? -8.295 5.739 8.728 1.00 97.50 112 GLU A N 1
ATOM 843 C CA . GLU A 1 112 ? -8.176 7.011 8.003 1.00 97.50 112 GLU A CA 1
ATOM 844 C C . GLU A 1 112 ? -8.255 6.789 6.473 1.00 97.50 112 GLU A C 1
ATOM 846 O O . GLU A 1 112 ? -7.324 7.149 5.732 1.00 97.50 112 GLU A O 1
ATOM 851 N N . PRO A 1 113 ? -9.334 6.154 5.963 1.00 97.00 113 PRO A N 1
ATOM 852 C CA . PRO A 1 113 ? -9.478 5.816 4.547 1.00 97.00 113 PRO A CA 1
ATOM 853 C C . PRO A 1 113 ? -9.320 7.019 3.606 1.00 97.00 113 PRO A C 1
ATOM 855 O O . PRO A 1 113 ? -8.795 6.864 2.503 1.00 97.00 113 PRO A O 1
ATOM 858 N N . GLU A 1 114 ? -9.678 8.226 4.044 1.00 95.44 114 GLU A N 1
ATOM 859 C CA . GLU A 1 114 ? -9.503 9.470 3.291 1.00 95.44 114 GLU A CA 1
ATOM 860 C C . GLU A 1 114 ? -8.024 9.793 3.019 1.00 95.44 114 GLU A C 1
ATOM 862 O O . GLU A 1 114 ? -7.697 10.365 1.975 1.00 95.44 114 GLU A O 1
ATOM 867 N N . LEU A 1 115 ? -7.121 9.424 3.936 1.00 94.50 115 LEU A N 1
ATOM 868 C CA . LEU A 1 115 ? -5.674 9.614 3.788 1.00 94.50 115 LEU A CA 1
ATOM 869 C C . LEU A 1 115 ? -5.017 8.479 2.996 1.00 94.50 115 LEU A C 1
ATOM 871 O O . LEU A 1 115 ? -4.057 8.726 2.263 1.00 94.50 115 LEU A O 1
ATOM 875 N N . ALA A 1 116 ? -5.524 7.250 3.126 1.00 93.31 116 ALA A N 1
ATOM 876 C CA . ALA A 1 116 ? -5.087 6.114 2.314 1.00 93.31 116 ALA A CA 1
ATOM 877 C C . ALA A 1 116 ? -5.464 6.319 0.831 1.00 93.31 116 ALA A C 1
ATOM 879 O O . ALA A 1 116 ? -4.633 6.166 -0.075 1.00 93.31 116 ALA A O 1
ATOM 880 N N . GLY A 1 117 ? -6.714 6.732 0.606 1.00 89.00 117 GLY A N 1
ATOM 881 C CA . GLY A 1 117 ? -7.266 7.178 -0.665 1.00 89.00 117 GLY A CA 1
ATOM 882 C C . GLY A 1 117 ? -7.200 6.145 -1.792 1.00 89.00 117 GLY A C 1
ATOM 883 O O . GLY A 1 117 ? -7.010 4.949 -1.593 1.00 89.00 117 GLY A O 1
ATOM 884 N N . GLN A 1 118 ? -7.314 6.635 -3.028 1.00 88.38 118 GLN A N 1
ATOM 885 C CA . GLN A 1 118 ? -7.335 5.801 -4.238 1.00 88.38 118 GLN A CA 1
ATOM 886 C C . GLN A 1 118 ? -6.072 4.958 -4.427 1.00 88.38 118 GLN A C 1
ATOM 888 O O . GLN A 1 11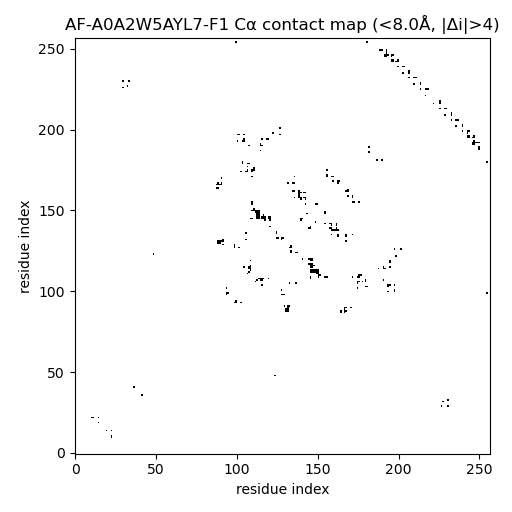8 ? -6.126 3.886 -5.020 1.00 88.38 118 GLN A O 1
ATOM 893 N N . ILE A 1 119 ? -4.925 5.437 -3.949 1.00 85.38 119 ILE A N 1
ATOM 894 C CA . ILE A 1 119 ? -3.670 4.697 -4.065 1.00 85.38 119 ILE A CA 1
ATOM 895 C C . ILE A 1 119 ? -3.766 3.363 -3.321 1.00 85.38 119 ILE A C 1
ATOM 897 O O . ILE A 1 119 ? -3.291 2.361 -3.846 1.00 85.38 119 ILE A O 1
ATOM 901 N N . PHE A 1 120 ? -4.383 3.342 -2.136 1.00 91.44 120 PHE A N 1
ATOM 902 C CA . PHE A 1 120 ? -4.601 2.113 -1.377 1.00 91.44 120 PHE A CA 1
ATOM 903 C C . PHE A 1 120 ? -5.436 1.106 -2.172 1.00 91.44 120 PHE A C 1
ATOM 905 O O . PHE A 1 120 ? -5.028 -0.044 -2.313 1.00 91.44 120 PHE A O 1
ATOM 912 N N . ASP A 1 121 ? -6.537 1.558 -2.775 1.00 90.38 121 ASP A N 1
ATOM 913 C CA . ASP A 1 121 ? -7.445 0.704 -3.554 1.00 90.38 121 ASP A CA 1
ATOM 914 C C . ASP A 1 121 ? -6.808 0.132 -4.831 1.00 90.38 121 ASP A C 1
ATOM 916 O O . ASP A 1 121 ? -7.243 -0.899 -5.343 1.00 90.38 121 ASP A O 1
ATOM 920 N N . LEU A 1 122 ? -5.784 0.802 -5.367 1.00 87.44 122 LEU A N 1
ATOM 921 C CA . LEU A 1 122 ? -5.047 0.356 -6.552 1.00 87.44 122 LEU A CA 1
ATOM 922 C C . LEU A 1 122 ? -3.928 -0.645 -6.231 1.00 87.44 122 LEU A C 1
ATOM 924 O O . LEU A 1 122 ? -3.374 -1.240 -7.160 1.00 87.44 122 LEU A O 1
ATOM 928 N N . MET A 1 123 ? -3.576 -0.837 -4.956 1.00 87.31 123 MET A N 1
ATOM 929 C CA . MET A 1 123 ? -2.552 -1.808 -4.577 1.00 87.31 123 MET A CA 1
ATOM 930 C C . MET A 1 123 ? -3.046 -3.234 -4.853 1.00 87.31 123 MET A C 1
ATOM 932 O O . MET A 1 123 ? -4.135 -3.601 -4.408 1.00 87.31 123 MET A O 1
ATOM 936 N N . PRO A 1 124 ? -2.246 -4.091 -5.517 1.00 87.12 124 PRO A N 1
ATOM 937 C CA . PRO A 1 124 ? -2.599 -5.497 -5.652 1.00 87.12 124 PRO A CA 1
ATOM 938 C C . PRO A 1 124 ? -2.727 -6.145 -4.270 1.00 87.12 124 PRO A C 1
ATOM 940 O O . PRO A 1 124 ? -1.813 -5.956 -3.453 1.00 87.12 124 PRO A O 1
ATOM 943 N N . PRO A 1 125 ? -3.788 -6.928 -3.999 1.00 89.56 125 PRO A N 1
ATOM 944 C CA . PRO A 1 125 ? -3.989 -7.563 -2.699 1.00 89.56 125 PRO A CA 1
ATOM 945 C C . PRO A 1 125 ? -2.775 -8.374 -2.239 1.00 89.56 125 PRO A C 1
ATOM 947 O O . PRO A 1 125 ? -2.415 -8.345 -1.069 1.00 89.56 125 PRO A O 1
ATOM 950 N N . GLU A 1 126 ? -2.066 -9.023 -3.163 1.00 88.56 126 GLU A N 1
ATOM 951 C CA . GLU A 1 126 ? -0.869 -9.826 -2.891 1.00 88.56 126 GLU A CA 1
ATOM 952 C C . GLU A 1 126 ? 0.268 -9.027 -2.235 1.00 88.56 126 GLU A C 1
ATOM 954 O O . GLU A 1 126 ? 1.127 -9.612 -1.575 1.00 88.56 126 GLU A O 1
ATOM 959 N N . SER A 1 127 ? 0.259 -7.697 -2.363 1.00 90.12 127 SER A N 1
ATOM 960 C CA . SER A 1 127 ? 1.228 -6.805 -1.712 1.00 90.12 127 SER A CA 1
ATOM 961 C C . SER A 1 127 ? 1.148 -6.871 -0.184 1.00 90.12 127 SER A C 1
ATOM 963 O O . SER A 1 127 ? 2.113 -6.523 0.491 1.00 90.12 127 SER A O 1
ATOM 965 N N . PHE A 1 128 ? 0.022 -7.341 0.361 1.00 94.62 128 PHE A N 1
ATOM 966 C CA . PHE A 1 128 ? -0.225 -7.455 1.798 1.00 94.62 128 PHE A CA 1
ATOM 967 C C . PHE A 1 128 ? 0.274 -8.775 2.410 1.00 94.62 128 PHE A C 1
ATOM 969 O O . PHE A 1 128 ? 0.138 -8.960 3.617 1.00 94.62 128 PHE A O 1
ATOM 976 N N . LEU A 1 129 ? 0.902 -9.643 1.601 1.00 92.38 129 LEU A N 1
ATOM 977 C CA . LEU A 1 129 ? 1.662 -10.858 1.948 1.00 92.38 129 LEU A CA 1
ATOM 978 C C . LEU A 1 129 ? 0.914 -11.951 2.733 1.00 92.38 129 LEU A C 1
ATOM 980 O O . LEU A 1 129 ? 0.872 -13.097 2.290 1.00 92.38 129 LEU A O 1
ATOM 984 N N . HIS A 1 130 ? 0.336 -11.627 3.887 1.00 96.56 130 HIS A N 1
ATOM 985 C CA . HIS A 1 130 ? -0.347 -12.571 4.759 1.00 96.56 130 HIS A CA 1
ATOM 986 C C . HIS A 1 130 ? -1.777 -12.859 4.258 1.00 96.56 130 HIS A C 1
ATOM 988 O O . HIS A 1 130 ? -2.530 -11.909 4.023 1.00 96.56 130 HIS A O 1
ATOM 994 N N . PRO A 1 131 ? -2.223 -14.130 4.162 1.00 95.69 131 PRO A N 1
ATOM 995 C CA . PRO A 1 131 ? -3.558 -14.487 3.661 1.00 95.69 131 PRO A CA 1
ATOM 996 C C . PRO A 1 131 ? -4.717 -13.736 4.331 1.00 95.69 131 PRO A C 1
ATOM 998 O O . PRO A 1 131 ? -5.625 -13.261 3.656 1.00 95.69 131 PRO A O 1
ATOM 1001 N N . THR A 1 132 ? -4.661 -13.562 5.651 1.00 96.88 132 THR A N 1
ATOM 1002 C CA . THR A 1 132 ? -5.666 -12.803 6.420 1.00 96.88 132 THR A CA 1
ATOM 1003 C C . THR A 1 132 ? -5.684 -11.317 6.068 1.00 96.88 132 THR A C 1
ATOM 1005 O O . THR A 1 132 ? -6.753 -10.745 5.898 1.00 96.88 132 THR A O 1
ATOM 1008 N N . TYR A 1 133 ? -4.522 -10.690 5.872 1.00 97.75 133 TYR A N 1
ATOM 1009 C CA . TYR A 1 133 ? -4.450 -9.301 5.415 1.00 97.75 133 TYR A CA 1
ATOM 1010 C C . TYR A 1 133 ? -4.967 -9.148 3.983 1.00 97.75 133 TYR A C 1
ATOM 1012 O O . TYR A 1 133 ? -5.728 -8.228 3.703 1.00 97.75 133 TYR A O 1
ATOM 1020 N N . ILE A 1 134 ? -4.642 -10.094 3.098 1.00 97.31 134 ILE A N 1
ATOM 1021 C CA . ILE A 1 134 ? -5.191 -10.152 1.737 1.00 97.31 134 ILE A CA 1
ATOM 1022 C C . ILE A 1 134 ? -6.724 -10.243 1.780 1.00 97.31 134 ILE A C 1
ATOM 1024 O O . ILE A 1 134 ? -7.412 -9.533 1.046 1.00 97.31 134 ILE A O 1
ATOM 1028 N N . ALA A 1 135 ? -7.276 -11.097 2.646 1.00 97.06 135 ALA A N 1
ATOM 1029 C CA . ALA A 1 135 ? -8.720 -11.225 2.815 1.00 97.06 135 ALA A CA 1
ATOM 1030 C C . ALA A 1 135 ? -9.363 -9.920 3.310 1.00 97.06 135 ALA A C 1
ATOM 1032 O O . ALA A 1 135 ? -10.407 -9.531 2.792 1.00 97.06 135 ALA A O 1
ATOM 1033 N N . ILE A 1 136 ? -8.717 -9.214 4.243 1.00 98.00 136 ILE A N 1
ATOM 1034 C CA . ILE A 1 136 ? -9.181 -7.914 4.745 1.00 98.00 136 ILE A CA 1
ATOM 1035 C C . ILE A 1 136 ? -9.189 -6.862 3.632 1.00 98.00 136 ILE A C 1
ATOM 1037 O O . ILE A 1 136 ? -10.193 -6.180 3.464 1.00 98.00 136 ILE A O 1
ATOM 1041 N N . VAL A 1 137 ? -8.138 -6.758 2.815 1.00 97.69 137 VAL A N 1
ATOM 1042 C CA . VAL A 1 137 ? -8.104 -5.787 1.701 1.00 97.69 137 VAL A CA 1
ATOM 1043 C C . VAL A 1 137 ? -9.170 -6.093 0.653 1.00 97.69 137 VAL A C 1
ATOM 1045 O O . VAL A 1 137 ? -9.830 -5.182 0.158 1.00 97.69 137 VAL A O 1
ATOM 1048 N N . ASN A 1 138 ? -9.402 -7.372 0.350 1.00 97.44 138 ASN A N 1
ATOM 1049 C CA . ASN A 1 138 ? -10.505 -7.763 -0.528 1.00 97.44 138 ASN A CA 1
ATOM 1050 C C . ASN A 1 138 ? -11.870 -7.392 0.074 1.00 97.44 138 ASN A C 1
ATOM 1052 O O . ASN A 1 138 ? -12.750 -6.932 -0.653 1.00 97.44 138 ASN A O 1
ATOM 1056 N N . ALA A 1 139 ? -12.040 -7.541 1.390 1.00 98.06 139 ALA A N 1
ATOM 1057 C CA . ALA A 1 139 ? -13.246 -7.113 2.091 1.00 98.06 139 ALA A CA 1
ATOM 1058 C C . ALA A 1 139 ? -13.417 -5.583 2.071 1.00 98.06 139 ALA A C 1
ATOM 1060 O O . ALA A 1 139 ? -14.525 -5.099 1.851 1.00 98.06 139 ALA A O 1
ATOM 1061 N N . MET A 1 140 ? -12.329 -4.816 2.207 1.00 98.00 140 MET A N 1
ATOM 1062 C CA . MET A 1 140 ? -12.335 -3.355 2.054 1.00 98.00 140 MET A CA 1
ATOM 1063 C C . MET A 1 140 ? -12.747 -2.935 0.640 1.00 98.00 140 MET A C 1
ATOM 1065 O O . MET A 1 140 ? -13.601 -2.064 0.478 1.00 98.00 140 MET A O 1
ATOM 1069 N N . ALA A 1 141 ? -12.214 -3.592 -0.391 1.00 96.50 141 ALA A N 1
ATOM 1070 C CA . ALA A 1 141 ? -12.624 -3.349 -1.772 1.00 96.50 141 ALA A CA 1
ATOM 1071 C C . ALA A 1 141 ? -14.113 -3.683 -1.993 1.00 96.50 141 ALA A C 1
ATOM 1073 O O . ALA A 1 141 ? -14.836 -2.902 -2.611 1.00 96.50 141 ALA A O 1
ATOM 1074 N N . ALA A 1 142 ? -14.598 -4.802 -1.441 1.00 97.25 142 ALA A N 1
ATOM 1075 C CA . ALA A 1 142 ? -16.007 -5.199 -1.509 1.00 97.25 142 ALA A CA 1
ATOM 1076 C C . ALA A 1 142 ? -16.945 -4.237 -0.754 1.00 97.25 142 ALA A C 1
ATOM 1078 O O . ALA A 1 142 ? -18.086 -4.037 -1.168 1.00 97.25 142 ALA A O 1
ATOM 1079 N N . ALA A 1 143 ? -16.455 -3.597 0.310 1.00 97.12 143 ALA A N 1
ATOM 1080 C CA . ALA A 1 143 ? -17.169 -2.570 1.065 1.00 97.12 143 ALA A CA 1
ATOM 1081 C C . ALA A 1 143 ? -17.208 -1.193 0.365 1.00 97.12 143 ALA A C 1
ATOM 1083 O O . ALA A 1 143 ? -17.864 -0.280 0.864 1.00 97.12 143 ALA A O 1
ATOM 1084 N N . GLY A 1 144 ? -16.545 -1.038 -0.788 1.00 95.06 144 GLY A N 1
ATOM 1085 C CA . GLY A 1 144 ? -16.561 0.186 -1.601 1.00 95.06 144 GLY A CA 1
ATOM 1086 C C . GLY A 1 144 ? -15.208 0.885 -1.758 1.00 95.06 144 GLY A C 1
ATOM 1087 O O . GLY A 1 144 ? -15.134 1.869 -2.494 1.00 95.06 144 GLY A O 1
ATOM 1088 N N . GLY A 1 145 ? -14.149 0.365 -1.128 1.00 94.81 145 GLY A N 1
ATOM 1089 C CA . GLY A 1 145 ? -12.795 0.922 -1.193 1.00 94.81 145 GLY A CA 1
ATOM 1090 C C . GLY A 1 145 ? -12.572 2.125 -0.272 1.00 94.81 145 GLY A C 1
ATOM 1091 O O . GLY A 1 145 ? -13.502 2.846 0.096 1.00 94.81 145 GLY A O 1
ATOM 1092 N N . ALA A 1 146 ? -11.311 2.354 0.091 1.00 94.56 146 ALA A N 1
ATOM 1093 C CA . ALA A 1 146 ? -10.892 3.444 0.964 1.00 94.56 146 ALA A CA 1
ATOM 1094 C C . ALA A 1 146 ? -11.156 4.824 0.338 1.00 94.56 146 ALA A C 1
ATOM 1096 O O . ALA A 1 146 ? -11.546 5.754 1.036 1.00 94.56 146 ALA A O 1
ATOM 1097 N N . ALA A 1 147 ? -11.036 4.973 -0.986 1.00 91.62 147 ALA A N 1
ATOM 1098 C CA . ALA A 1 147 ? -11.206 6.264 -1.659 1.00 91.62 147 ALA A CA 1
ATOM 1099 C C . ALA A 1 147 ? -12.606 6.881 -1.521 1.00 91.62 147 ALA A C 1
ATOM 1101 O O . ALA A 1 147 ? -12.752 8.093 -1.680 1.00 91.62 147 ALA A O 1
ATOM 1102 N N . GLN A 1 148 ? -13.630 6.055 -1.302 1.00 91.81 148 GLN A N 1
ATOM 1103 C CA . GLN A 1 148 ? -15.023 6.492 -1.146 1.00 91.81 148 GLN A CA 1
ATOM 1104 C C . GLN A 1 148 ? -15.524 6.359 0.296 1.00 91.81 148 GLN A C 1
ATOM 1106 O O . GLN A 1 148 ? -16.630 6.809 0.609 1.00 91.81 148 GLN A O 1
ATOM 1111 N N . ALA A 1 149 ? -14.733 5.732 1.164 1.00 95.00 149 ALA A N 1
ATOM 1112 C CA . ALA A 1 149 ? -15.080 5.531 2.554 1.00 95.00 149 ALA A CA 1
ATOM 1113 C C . ALA A 1 149 ? -14.923 6.824 3.366 1.00 95.00 149 ALA A C 1
ATOM 1115 O O . ALA A 1 149 ? -14.253 7.777 2.969 1.00 95.00 149 ALA A O 1
ATOM 1116 N N . LYS A 1 150 ? -15.589 6.842 4.519 1.00 94.44 150 LYS A N 1
ATOM 1117 C CA . LYS A 1 150 ? -15.421 7.858 5.558 1.00 94.44 150 LYS A CA 1
ATOM 1118 C C . LYS A 1 150 ? -15.040 7.157 6.847 1.00 94.44 150 LYS A C 1
ATOM 1120 O O . LYS A 1 150 ? -15.661 6.134 7.156 1.00 94.44 150 LYS A O 1
ATOM 1125 N N . SER A 1 151 ? -14.095 7.711 7.600 1.00 92.00 151 SER A N 1
ATOM 1126 C CA . SER A 1 151 ? -13.719 7.159 8.906 1.00 92.00 151 SER A CA 1
ATOM 1127 C C . SER A 1 151 ? -14.936 6.975 9.81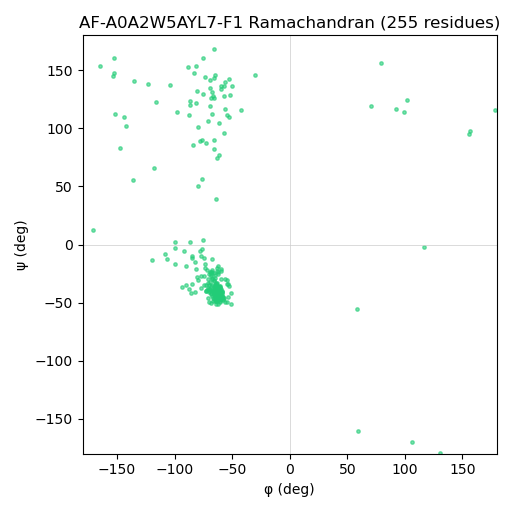8 1.00 92.00 151 SER A C 1
ATOM 1129 O O . SER A 1 151 ? -15.849 7.807 9.859 1.00 92.00 151 SER A O 1
ATOM 1131 N N . GLY A 1 152 ? -14.9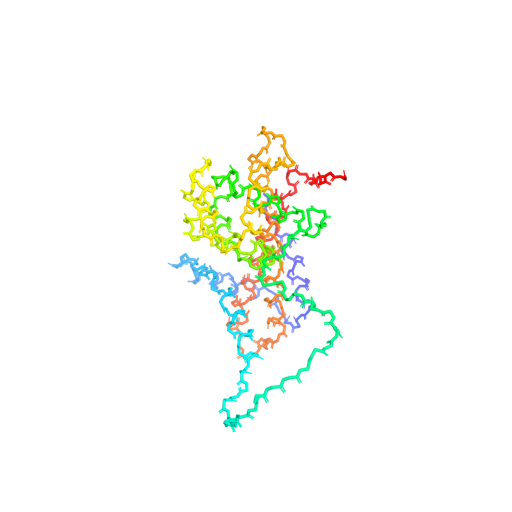37 5.886 10.588 1.00 92.75 152 GLY A N 1
ATOM 1132 C CA . GLY A 1 152 ? -15.946 5.610 11.611 1.00 92.75 152 GLY A CA 1
ATOM 1133 C C . GLY A 1 152 ? -16.552 4.210 11.534 1.00 92.75 152 GLY A C 1
ATOM 1134 O O . GLY A 1 152 ? -16.214 3.395 10.677 1.00 92.75 152 GLY A O 1
ATOM 1135 N N . SER A 1 153 ? -17.484 3.934 12.451 1.00 94.38 153 SER A N 1
ATOM 1136 C CA . SER A 1 153 ? -18.036 2.588 12.656 1.00 94.38 153 SER A CA 1
ATOM 1137 C C . SER A 1 153 ? -18.727 2.020 11.418 1.00 94.38 153 SER A C 1
ATOM 1139 O O . SER A 1 153 ? -18.554 0.850 11.124 1.00 94.38 153 SER A O 1
ATOM 1141 N N . GLY A 1 154 ? -19.439 2.844 10.640 1.00 97.12 154 GLY A N 1
ATOM 1142 C CA . GLY A 1 154 ? -20.128 2.370 9.436 1.00 97.12 154 GLY A CA 1
ATOM 1143 C C . GLY A 1 154 ? -19.183 1.776 8.385 1.00 97.12 154 GLY A C 1
ATOM 1144 O O . GLY A 1 154 ? -19.540 0.796 7.735 1.00 97.12 154 GLY A O 1
ATOM 1145 N N . TRP A 1 155 ? -17.973 2.329 8.245 1.00 97.69 155 TRP A N 1
ATOM 1146 C CA . TRP A 1 155 ? -16.936 1.764 7.380 1.00 97.69 155 TRP A CA 1
ATOM 1147 C C . TRP A 1 155 ? -16.417 0.438 7.938 1.00 97.69 155 TRP A C 1
ATOM 1149 O O . TRP A 1 155 ? -16.420 -0.568 7.235 1.00 97.69 155 TRP A O 1
ATOM 1159 N N . LEU A 1 156 ? -16.051 0.412 9.220 1.00 98.00 156 LEU A N 1
ATOM 1160 C CA . LEU A 1 156 ? -15.528 -0.784 9.884 1.00 98.00 156 LEU A CA 1
ATOM 1161 C C . LEU A 1 156 ? -16.533 -1.946 9.878 1.00 98.00 156 LEU A C 1
ATOM 1163 O O . LEU A 1 156 ? -16.156 -3.082 9.594 1.00 98.00 156 LEU A O 1
ATOM 1167 N N . ASP A 1 157 ? -17.813 -1.658 10.113 1.00 97.81 157 ASP A N 1
ATOM 1168 C CA . ASP A 1 157 ? -18.901 -2.633 10.055 1.00 97.81 157 ASP A CA 1
ATOM 1169 C C . ASP A 1 157 ? -19.055 -3.188 8.632 1.00 97.81 157 ASP A C 1
ATOM 1171 O O . ASP A 1 157 ? -19.177 -4.400 8.441 1.00 97.81 157 ASP A O 1
ATOM 1175 N N . ALA A 1 158 ? -19.004 -2.325 7.611 1.00 98.06 158 ALA A N 1
ATOM 1176 C CA . ALA A 1 158 ? -19.080 -2.744 6.213 1.00 98.06 158 ALA A CA 1
ATOM 1177 C C . ALA A 1 158 ? -17.899 -3.643 5.812 1.00 98.06 158 ALA A C 1
ATOM 1179 O O . ALA A 1 158 ? -18.109 -4.661 5.149 1.00 98.06 158 ALA A O 1
ATOM 1180 N N . VAL A 1 159 ? -16.677 -3.311 6.242 1.00 98.12 159 VAL A N 1
ATOM 1181 C CA . VAL A 1 159 ? -15.491 -4.150 6.011 1.00 98.12 159 VAL A CA 1
ATOM 1182 C C . VAL A 1 159 ? -15.636 -5.488 6.734 1.00 98.12 159 VAL A C 1
ATOM 1184 O O . VAL A 1 159 ? -15.506 -6.534 6.104 1.00 98.12 159 VAL A O 1
ATOM 1187 N N . SER A 1 160 ? -15.957 -5.472 8.030 1.00 97.25 160 SER A N 1
ATOM 1188 C CA . SER A 1 160 ? -16.083 -6.679 8.857 1.00 97.25 160 SER A CA 1
ATOM 1189 C C . SER A 1 160 ? -17.135 -7.653 8.309 1.00 97.25 160 SER A C 1
ATOM 1191 O O . SER A 1 160 ? -16.876 -8.852 8.207 1.00 97.25 160 SER A O 1
ATOM 1193 N N . ASN A 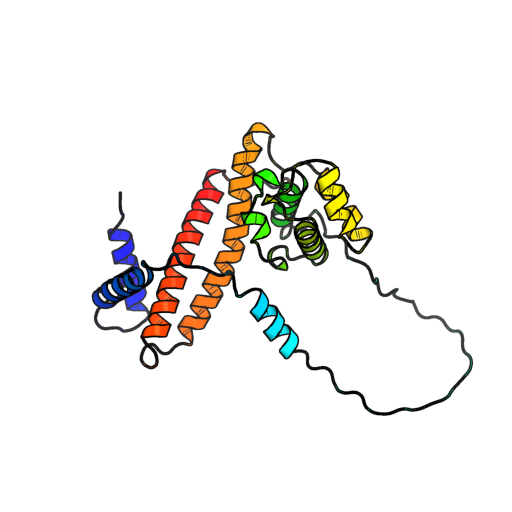1 161 ? -18.276 -7.139 7.832 1.00 97.44 161 ASN A N 1
ATOM 1194 C CA . ASN A 1 161 ? -19.332 -7.939 7.198 1.00 97.44 161 ASN A CA 1
ATOM 1195 C C . ASN A 1 161 ? -18.891 -8.644 5.903 1.00 97.44 161 ASN A C 1
ATOM 1197 O O . ASN A 1 161 ? -19.498 -9.642 5.516 1.00 97.44 161 ASN A O 1
ATOM 1201 N N . ASN A 1 162 ? -17.852 -8.142 5.230 1.00 97.69 162 ASN A N 1
ATOM 1202 C CA . ASN A 1 162 ? -17.277 -8.762 4.034 1.00 97.69 162 ASN A CA 1
ATOM 1203 C C . ASN A 1 162 ? -16.120 -9.727 4.352 1.00 97.69 162 ASN A C 1
ATOM 1205 O O . ASN A 1 162 ? -15.627 -10.403 3.448 1.00 97.69 162 ASN A O 1
ATOM 1209 N N . VAL A 1 163 ? -15.683 -9.828 5.613 1.00 96.56 163 VAL A N 1
ATOM 1210 C CA . VAL A 1 163 ? -14.671 -10.805 6.029 1.00 96.56 163 VAL A CA 1
ATOM 1211 C C . VAL A 1 163 ? -15.360 -12.132 6.384 1.00 96.56 163 VAL A C 1
ATOM 1213 O O . VAL A 1 163 ? -16.187 -12.163 7.297 1.00 96.56 163 VAL A O 1
ATOM 1216 N N . PRO A 1 164 ? -15.028 -13.246 5.704 1.00 85.44 164 PRO A N 1
ATOM 1217 C CA . PRO A 1 164 ? -15.789 -14.497 5.794 1.00 85.44 164 PRO A CA 1
ATOM 1218 C C . PRO A 1 164 ? -15.516 -15.329 7.058 1.00 85.44 164 PRO A C 1
ATOM 1220 O O . PRO A 1 164 ? -16.153 -16.362 7.250 1.00 85.44 164 PRO A O 1
ATOM 1223 N N . ASP A 1 165 ? -14.562 -14.923 7.895 1.00 93.56 165 ASP A N 1
ATOM 1224 C CA . ASP A 1 165 ? -14.073 -15.703 9.032 1.00 93.56 165 ASP A CA 1
ATOM 1225 C C . ASP A 1 165 ? -13.931 -14.835 10.295 1.00 93.56 165 ASP A C 1
ATOM 1227 O O . ASP A 1 165 ? -13.489 -13.685 10.232 1.00 93.56 165 ASP A O 1
ATOM 1231 N N . ALA A 1 166 ? -14.286 -15.399 11.454 1.00 94.94 166 ALA A N 1
ATOM 1232 C CA . ALA A 1 166 ? -14.288 -14.690 12.734 1.00 94.94 166 ALA A CA 1
ATOM 1233 C C . ALA A 1 166 ? -12.883 -14.263 13.203 1.00 94.94 166 ALA A C 1
ATOM 1235 O O . ALA A 1 166 ? -12.753 -13.218 13.841 1.00 94.94 166 ALA A O 1
ATOM 1236 N N . MET A 1 167 ? -11.824 -15.021 12.876 1.00 95.94 167 MET A N 1
ATOM 1237 C CA . MET A 1 167 ? -10.441 -14.598 13.137 1.00 95.94 167 MET A CA 1
ATOM 1238 C C . MET A 1 167 ? -10.105 -13.362 12.305 1.00 95.94 167 MET A C 1
ATOM 1240 O O . MET A 1 167 ? -9.552 -12.400 12.831 1.00 95.94 167 MET A O 1
ATOM 1244 N N . GLY A 1 168 ? -10.486 -13.350 11.027 1.00 96.56 168 GLY A N 1
ATOM 1245 C CA . GLY A 1 168 ? -10.308 -12.176 10.174 1.00 96.56 168 GLY A CA 1
ATOM 1246 C C . GLY A 1 168 ? -11.034 -10.940 10.723 1.00 96.56 168 GLY A C 1
ATOM 1247 O O . GLY A 1 168 ? -10.443 -9.865 10.794 1.00 96.56 168 GLY A O 1
ATOM 1248 N N . GLN A 1 169 ? -12.280 -11.094 11.182 1.00 97.38 169 GLN A N 1
ATOM 1249 C CA . GLN A 1 169 ? -13.058 -10.009 11.806 1.00 97.38 169 GLN A CA 1
ATOM 1250 C C . GLN A 1 169 ? -12.420 -9.501 13.110 1.00 97.38 169 GLN A C 1
ATOM 1252 O O . GLN A 1 169 ? -12.402 -8.295 13.375 1.00 97.38 169 GLN A O 1
ATOM 1257 N N . ALA A 1 170 ? -11.850 -10.404 13.914 1.00 97.06 170 ALA A N 1
ATOM 1258 C CA . ALA A 1 170 ? -11.096 -10.031 15.107 1.00 97.06 170 ALA A CA 1
ATOM 1259 C C . ALA A 1 170 ? -9.847 -9.209 14.749 1.00 97.06 170 ALA A C 1
ATOM 1261 O O . ALA A 1 170 ? -9.585 -8.199 15.397 1.00 97.06 170 ALA A O 1
ATOM 1262 N N . VAL A 1 171 ? -9.129 -9.580 13.681 1.00 97.69 171 VAL A N 1
ATOM 1263 C CA . VAL A 1 171 ? -7.975 -8.813 13.183 1.00 97.69 171 VAL A CA 1
ATOM 1264 C C . VAL A 1 171 ? -8.402 -7.439 12.657 1.00 97.69 171 VAL A C 1
ATOM 1266 O O . VAL A 1 171 ? -7.724 -6.461 12.947 1.00 97.69 171 VAL A O 1
ATOM 1269 N N . VAL A 1 172 ? -9.534 -7.313 11.953 1.00 98.06 172 VAL A N 1
ATOM 1270 C CA . VAL A 1 172 ? -10.073 -5.989 11.567 1.00 98.06 172 VAL A CA 1
ATOM 1271 C C . VAL A 1 172 ? -10.329 -5.125 12.800 1.00 98.06 172 VAL A C 1
ATOM 1273 O O . VAL A 1 172 ? -9.918 -3.969 12.830 1.00 98.06 172 VAL A O 1
ATOM 1276 N N . SER A 1 173 ? -10.967 -5.694 13.825 1.00 97.12 173 SER A N 1
ATOM 1277 C CA . SER A 1 173 ? -11.284 -4.979 15.068 1.00 97.12 173 SER A CA 1
ATOM 1278 C C . SER A 1 173 ? -10.021 -4.527 15.804 1.00 97.12 173 SER A C 1
ATOM 1280 O O . SER A 1 173 ? -9.970 -3.413 16.313 1.00 97.12 173 SER A O 1
ATOM 1282 N N . GLU A 1 174 ? -8.992 -5.374 15.827 1.00 97.50 174 GLU A N 1
ATOM 1283 C CA . GLU A 1 174 ? -7.672 -5.069 16.384 1.00 97.50 174 GLU A CA 1
ATOM 1284 C C . GLU A 1 174 ? -6.993 -3.920 15.625 1.00 97.50 174 GLU A C 1
ATOM 1286 O O . GLU A 1 174 ? -6.598 -2.925 16.228 1.00 97.50 174 GLU A O 1
ATOM 1291 N N . LEU A 1 175 ? -6.923 -4.013 14.293 1.00 97.88 175 LEU A N 1
ATOM 1292 C CA . LEU A 1 175 ? -6.326 -2.985 13.436 1.00 97.88 175 LEU A CA 1
ATOM 1293 C C . LEU A 1 175 ? -7.093 -1.661 13.467 1.00 97.88 175 LEU A C 1
ATOM 1295 O O . LEU A 1 175 ? -6.507 -0.620 13.200 1.00 97.88 175 LEU A O 1
ATOM 1299 N N . ALA A 1 176 ? -8.390 -1.678 13.765 1.00 97.06 176 ALA A N 1
ATOM 1300 C CA . ALA A 1 176 ? -9.212 -0.475 13.837 1.00 97.06 176 ALA A CA 1
ATOM 1301 C C . ALA A 1 176 ? -8.948 0.375 15.090 1.00 97.06 176 ALA A C 1
ATOM 1303 O O . ALA A 1 176 ? -9.304 1.550 15.102 1.00 97.06 176 ALA A O 1
ATOM 1304 N N . VAL A 1 177 ? -8.362 -0.213 16.138 1.00 96.50 177 VAL A N 1
ATOM 1305 C CA . VAL A 1 177 ? -8.128 0.464 17.427 1.00 96.50 177 VAL A CA 1
ATOM 1306 C C . VAL A 1 177 ? -6.658 0.541 17.818 1.00 96.50 177 VAL A C 1
ATOM 1308 O O . VAL A 1 177 ? -6.319 1.247 18.761 1.00 96.50 177 VAL A O 1
ATOM 1311 N N . GLU A 1 178 ? -5.782 -0.202 17.145 1.00 96.62 178 GLU A N 1
ATOM 1312 C CA . GLU A 1 178 ? -4.347 -0.106 17.376 1.00 96.62 178 GLU A CA 1
ATOM 1313 C C . GLU A 1 178 ? -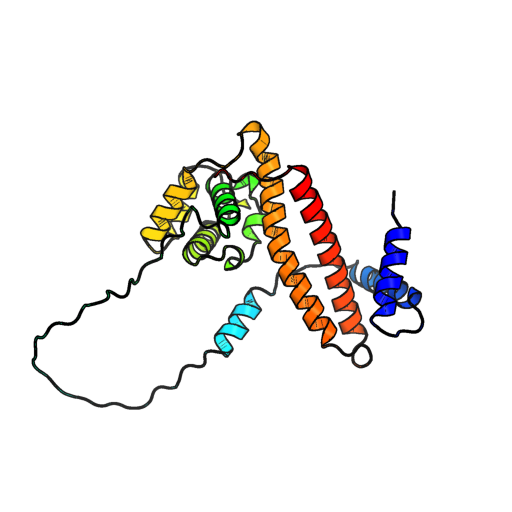3.816 1.246 16.892 1.00 96.62 178 GLU A C 1
ATOM 1315 O O . GLU A 1 178 ? -3.981 1.597 15.726 1.00 96.62 178 GLU A O 1
ATOM 1320 N N . ASP A 1 179 ? -3.125 1.977 17.764 1.00 94.94 179 ASP A N 1
ATOM 1321 C CA . ASP A 1 179 ? -2.576 3.288 17.423 1.00 94.94 179 ASP A CA 1
ATOM 1322 C C . ASP A 1 179 ? -1.631 3.209 16.211 1.00 94.94 179 ASP A C 1
ATOM 1324 O O . ASP A 1 179 ? -0.771 2.324 16.103 1.00 94.94 179 ASP A O 1
ATOM 1328 N N . LEU A 1 180 ? -1.769 4.161 15.288 1.00 93.56 180 LEU A N 1
ATOM 1329 C CA . LEU A 1 180 ? -0.764 4.397 14.255 1.00 93.56 180 LEU A CA 1
ATOM 1330 C C . LEU A 1 180 ? 0.528 4.886 14.911 1.00 93.56 180 LEU A C 1
ATOM 1332 O O . LEU A 1 180 ? 0.505 5.662 15.867 1.00 93.56 180 LEU A O 1
ATOM 1336 N N . GLN A 1 181 ? 1.677 4.474 14.377 1.00 90.25 181 GLN A N 1
ATOM 1337 C CA . GLN A 1 181 ? 2.985 4.820 14.950 1.00 90.25 181 GLN A CA 1
ATOM 1338 C C . GLN A 1 181 ? 3.438 6.241 14.576 1.00 90.25 181 GLN A C 1
ATOM 1340 O O . GLN A 1 181 ? 4.547 6.480 14.087 1.00 90.25 181 GLN A O 1
ATOM 1345 N N . VAL A 1 182 ? 2.550 7.208 14.778 1.00 92.06 182 VAL A N 1
ATOM 1346 C CA . VAL A 1 182 ? 2.758 8.616 14.472 1.00 92.06 182 VAL A CA 1
ATOM 1347 C C . VAL A 1 182 ? 1.900 9.490 15.381 1.00 92.06 182 VAL A C 1
ATOM 1349 O O . VAL A 1 182 ? 0.798 9.130 15.771 1.00 92.06 182 VAL A O 1
ATOM 1352 N N . GLN A 1 183 ? 2.407 10.678 15.703 1.00 88.81 183 GLN A N 1
ATOM 1353 C CA . GLN A 1 183 ? 1.620 11.714 16.372 1.00 88.81 183 GLN A CA 1
ATOM 1354 C C . GLN A 1 183 ? 0.553 12.270 15.417 1.00 88.81 183 GLN A C 1
ATOM 1356 O O . GLN A 1 183 ? 0.840 12.489 14.237 1.00 88.81 183 GLN A O 1
ATOM 1361 N N . GLN A 1 184 ? -0.651 12.554 15.915 1.00 87.69 184 GLN A N 1
ATOM 1362 C CA . GLN A 1 184 ? -1.799 12.933 15.081 1.00 87.69 184 GLN A CA 1
ATOM 1363 C C . GLN A 1 184 ? -1.507 14.127 14.152 1.00 87.69 184 GLN A C 1
ATOM 1365 O O . GLN A 1 184 ? -1.956 14.164 13.009 1.00 87.69 184 GLN A O 1
ATOM 1370 N N . GLU A 1 185 ? -0.683 15.083 14.584 1.00 90.62 185 GLU A N 1
ATOM 1371 C CA . GLU A 1 185 ? -0.316 16.276 13.810 1.00 90.62 185 GLU A CA 1
ATOM 1372 C C . GLU A 1 185 ? 0.546 15.948 12.581 1.00 90.62 185 GLU A C 1
ATOM 1374 O O . GLU A 1 185 ? 0.595 16.713 11.614 1.00 90.62 185 GLU A O 1
ATOM 1379 N N . ARG A 1 186 ? 1.249 14.810 12.608 1.00 92.31 186 ARG A N 1
ATOM 1380 C CA . ARG A 1 186 ? 2.116 14.334 11.521 1.00 92.31 186 ARG A CA 1
ATOM 1381 C C . ARG A 1 186 ? 1.453 13.278 10.642 1.00 92.31 186 ARG A C 1
ATOM 1383 O O . ARG A 1 186 ? 2.054 12.878 9.641 1.00 92.31 186 ARG A O 1
ATOM 1390 N N . LEU A 1 187 ? 0.232 12.869 10.972 1.00 92.56 187 LEU A N 1
ATOM 1391 C CA . LEU A 1 187 ? -0.489 11.790 10.310 1.00 92.56 187 LEU A CA 1
ATOM 1392 C C . LEU A 1 187 ? -0.594 11.960 8.777 1.00 92.56 187 LEU A C 1
ATOM 1394 O O . LEU A 1 187 ? -0.247 11.009 8.078 1.00 92.56 187 LEU A O 1
ATOM 1398 N N . PRO A 1 188 ? -0.926 13.138 8.200 1.00 92.44 188 PRO A N 1
ATOM 1399 C CA . PRO A 1 188 ? -0.971 13.287 6.739 1.00 92.44 188 PRO A CA 1
ATOM 1400 C C . PRO A 1 188 ? 0.385 13.050 6.052 1.00 92.44 188 PRO A C 1
ATOM 1402 O O . PRO A 1 188 ? 0.458 12.478 4.962 1.00 92.44 188 PRO A O 1
ATOM 1405 N N . TYR A 1 189 ? 1.480 13.465 6.694 1.00 91.00 189 TYR A N 1
ATOM 1406 C CA . TYR A 1 189 ? 2.833 13.260 6.172 1.00 91.00 189 TYR A CA 1
ATOM 1407 C C . TYR A 1 189 ? 3.255 11.794 6.278 1.00 91.00 189 TYR A C 1
ATOM 1409 O O . TYR A 1 189 ? 3.864 11.261 5.351 1.00 91.00 189 TYR A O 1
ATOM 1417 N N . TYR A 1 190 ? 2.905 11.144 7.387 1.00 93.31 190 TYR A N 1
ATOM 1418 C CA . TYR A 1 190 ? 3.145 9.721 7.602 1.00 93.31 190 TYR A CA 1
ATOM 1419 C C .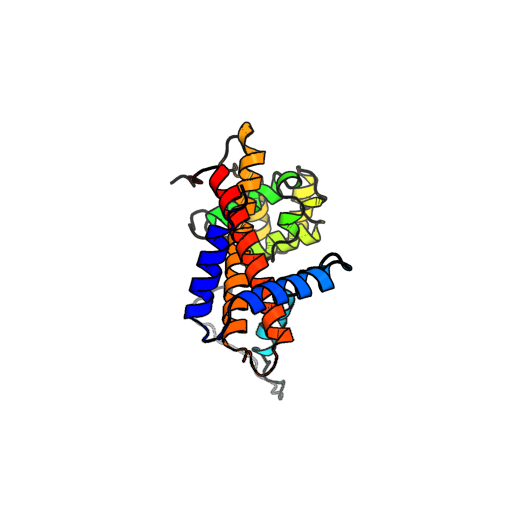 TYR A 1 190 ? 2.377 8.859 6.606 1.00 93.31 190 TYR A C 1
ATOM 1421 O O . TYR A 1 190 ? 2.982 8.005 5.964 1.00 93.31 190 TYR A O 1
ATOM 1429 N N . ALA A 1 191 ? 1.089 9.145 6.401 1.00 93.31 191 ALA A N 1
ATOM 1430 C CA . ALA A 1 191 ? 0.242 8.473 5.422 1.00 93.31 191 ALA A CA 1
ATOM 1431 C C . ALA A 1 191 ? 0.862 8.525 4.016 1.00 93.31 191 ALA A C 1
ATOM 1433 O O . ALA A 1 191 ? 1.044 7.497 3.364 1.00 93.31 191 ALA A O 1
ATOM 1434 N N . SER A 1 192 ? 1.286 9.715 3.579 1.00 90.12 192 SER A N 1
ATOM 1435 C CA . SER A 1 192 ? 1.968 9.896 2.291 1.00 90.12 192 SER A CA 1
ATOM 1436 C C . SER A 1 192 ? 3.250 9.060 2.188 1.00 90.12 192 SER A C 1
ATOM 1438 O O . SER A 1 192 ? 3.483 8.385 1.181 1.00 90.12 192 SER A O 1
ATOM 1440 N N . ALA A 1 193 ? 4.075 9.065 3.236 1.00 91.69 193 ALA A N 1
ATOM 1441 C CA . ALA A 1 193 ? 5.353 8.369 3.234 1.00 91.69 193 ALA A CA 1
ATOM 1442 C C . ALA A 1 193 ? 5.204 6.842 3.313 1.00 91.69 193 ALA A C 1
ATOM 1444 O O . ALA A 1 193 ? 5.913 6.130 2.598 1.00 91.69 193 ALA A O 1
ATOM 1445 N N . ILE A 1 194 ? 4.276 6.321 4.120 1.00 94.38 194 ILE A N 1
ATOM 1446 C CA . ILE A 1 194 ? 4.081 4.875 4.241 1.00 94.38 194 ILE A CA 1
ATOM 1447 C C . ILE A 1 194 ? 3.443 4.289 2.985 1.00 94.38 194 ILE A C 1
ATOM 1449 O O . ILE A 1 194 ? 3.899 3.259 2.483 1.00 94.38 194 ILE A O 1
ATOM 1453 N N . MET A 1 195 ? 2.483 5.003 2.391 1.00 92.44 195 MET A N 1
ATOM 1454 C CA . MET A 1 195 ? 1.926 4.623 1.097 1.00 92.44 195 MET A CA 1
ATOM 1455 C C . MET A 1 195 ? 2.991 4.672 0.002 1.00 92.44 195 MET A C 1
ATOM 1457 O O . MET A 1 195 ? 2.991 3.808 -0.876 1.00 92.44 195 MET A O 1
ATOM 1461 N N . ALA A 1 196 ? 3.920 5.635 0.046 1.00 90.50 196 ALA A N 1
ATOM 1462 C CA . ALA A 1 196 ? 5.043 5.680 -0.886 1.00 90.50 196 ALA A CA 1
ATOM 1463 C C . ALA A 1 196 ? 5.984 4.473 -0.718 1.00 90.50 196 ALA A C 1
ATOM 1465 O O . ALA A 1 196 ? 6.386 3.892 -1.723 1.00 90.50 196 ALA A O 1
ATOM 1466 N N . ARG A 1 197 ? 6.282 4.040 0.515 1.00 92.00 197 ARG A N 1
ATOM 1467 C CA . ARG A 1 197 ? 7.072 2.818 0.771 1.00 92.00 197 ARG A CA 1
ATOM 1468 C C . ARG A 1 197 ? 6.377 1.556 0.263 1.00 92.00 197 ARG A C 1
ATOM 1470 O O . ARG A 1 197 ? 7.019 0.705 -0.348 1.00 92.00 197 ARG A O 1
ATOM 1477 N N . MET A 1 198 ? 5.069 1.453 0.482 1.00 91.00 198 MET A N 1
ATOM 1478 C CA . MET A 1 198 ? 4.264 0.324 0.013 1.00 91.00 198 MET A CA 1
ATOM 1479 C C . MET A 1 198 ? 4.250 0.235 -1.522 1.00 91.00 198 MET A C 1
ATOM 1481 O O . MET A 1 198 ? 4.529 -0.821 -2.090 1.00 91.00 198 MET A O 1
ATOM 1485 N N . GLN A 1 199 ? 4.004 1.362 -2.199 1.00 88.88 199 GLN A N 1
ATOM 1486 C CA . GLN A 1 199 ? 4.093 1.468 -3.660 1.00 88.88 199 GLN A CA 1
ATOM 1487 C C . GLN A 1 199 ? 5.501 1.140 -4.171 1.00 88.88 199 GLN A C 1
ATOM 1489 O O . GLN A 1 199 ? 5.631 0.450 -5.174 1.00 88.88 199 GLN A O 1
ATOM 1494 N N . GLU A 1 200 ? 6.556 1.613 -3.501 1.00 90.06 200 GLU A N 1
ATOM 1495 C CA . GLU A 1 200 ? 7.944 1.361 -3.907 1.00 90.06 200 GLU A CA 1
ATOM 1496 C C . GLU A 1 200 ? 8.260 -0.132 -3.947 1.00 90.06 200 GLU A C 1
ATOM 1498 O O . GLU A 1 200 ? 8.794 -0.603 -4.951 1.00 90.06 200 GLU A O 1
ATOM 1503 N N . ARG A 1 201 ? 7.847 -0.885 -2.918 1.00 88.50 201 ARG A N 1
ATOM 1504 C CA . ARG A 1 201 ? 8.031 -2.341 -2.871 1.00 88.50 201 ARG A CA 1
ATOM 1505 C C . ARG A 1 201 ? 7.350 -3.028 -4.057 1.00 88.50 201 ARG A C 1
ATOM 1507 O O . ARG A 1 201 ? 7.937 -3.919 -4.666 1.00 88.50 201 ARG A O 1
ATOM 1514 N N . TRP A 1 202 ? 6.133 -2.605 -4.401 1.00 84.69 202 TRP A N 1
ATOM 1515 C CA . TRP A 1 202 ? 5.417 -3.138 -5.560 1.00 84.69 202 TRP A CA 1
ATOM 1516 C C . TRP A 1 202 ? 6.110 -2.775 -6.885 1.00 84.69 202 TRP A C 1
ATOM 1518 O O . TRP A 1 202 ? 6.391 -3.662 -7.691 1.00 84.69 202 TRP A O 1
ATOM 1528 N N . VAL A 1 203 ? 6.474 -1.502 -7.082 1.00 85.25 203 VAL A N 1
ATOM 1529 C CA . VAL A 1 203 ? 7.176 -1.033 -8.292 1.00 85.25 203 VAL A CA 1
ATOM 1530 C C . VAL A 1 203 ? 8.535 -1.717 -8.453 1.00 85.25 203 VAL A C 1
ATOM 1532 O O . VAL A 1 203 ? 8.934 -2.022 -9.573 1.00 85.25 203 VAL A O 1
ATOM 1535 N N . SER A 1 204 ? 9.249 -1.991 -7.360 1.00 89.19 204 SER A N 1
ATOM 1536 C CA . SER A 1 204 ? 10.525 -2.716 -7.382 1.00 89.19 204 SER A CA 1
ATOM 1537 C C . SER A 1 204 ? 10.390 -4.115 -7.985 1.00 89.19 204 SER A C 1
ATOM 1539 O O . SER A 1 204 ? 11.237 -4.516 -8.786 1.00 89.19 204 SER A O 1
ATOM 1541 N N . ASN A 1 205 ? 9.312 -4.830 -7.654 1.00 86.25 205 ASN A N 1
ATOM 1542 C CA . ASN A 1 205 ? 9.032 -6.141 -8.237 1.00 86.25 205 ASN A CA 1
ATOM 1543 C C . ASN A 1 205 ? 8.701 -6.023 -9.732 1.00 86.25 205 ASN A C 1
ATOM 1545 O O . ASN A 1 205 ? 9.268 -6.762 -10.533 1.00 86.25 205 ASN A O 1
ATOM 1549 N N . GLU A 1 206 ? 7.876 -5.049 -10.124 1.00 83.50 206 GLU A N 1
ATOM 1550 C CA . GLU A 1 206 ? 7.521 -4.818 -11.535 1.00 83.50 206 GLU A CA 1
ATOM 1551 C C . GLU A 1 206 ? 8.753 -4.451 -12.385 1.00 83.50 206 GLU A C 1
ATOM 1553 O O . GLU A 1 206 ? 8.952 -4.970 -13.483 1.00 83.50 206 GLU A O 1
ATOM 1558 N N . VAL A 1 207 ? 9.646 -3.611 -11.850 1.00 86.75 207 VAL A N 1
ATOM 1559 C CA . VAL A 1 207 ? 10.933 -3.271 -12.479 1.00 86.75 207 VAL A CA 1
ATOM 1560 C C . VAL A 1 207 ? 11.799 -4.518 -12.669 1.00 86.75 207 VAL A C 1
ATOM 1562 O O . VAL A 1 207 ? 12.418 -4.678 -13.722 1.00 86.75 207 VAL A O 1
ATOM 1565 N N . ALA A 1 208 ? 11.858 -5.407 -11.675 1.00 89.81 208 ALA A N 1
ATOM 1566 C CA . ALA A 1 208 ? 12.609 -6.655 -11.787 1.00 89.81 208 ALA A CA 1
ATOM 1567 C C . ALA A 1 208 ? 12.023 -7.581 -12.868 1.00 89.81 208 ALA A C 1
ATOM 1569 O O . ALA A 1 208 ? 12.783 -8.158 -13.649 1.00 89.81 208 ALA A O 1
ATOM 1570 N N . GLU A 1 209 ? 10.693 -7.676 -12.962 1.00 87.69 209 GLU A N 1
ATOM 1571 C CA . GLU A 1 209 ? 10.010 -8.451 -14.004 1.00 87.69 209 GLU A CA 1
ATOM 1572 C C . GLU A 1 209 ? 10.273 -7.892 -15.408 1.00 87.69 209 GLU A C 1
ATOM 1574 O O . GLU A 1 209 ? 10.680 -8.649 -16.293 1.00 87.69 209 GLU A O 1
ATOM 1579 N N . LEU A 1 210 ? 10.129 -6.577 -15.612 1.00 86.94 210 LEU A N 1
ATOM 1580 C CA . LEU A 1 210 ? 10.400 -5.942 -16.907 1.00 86.94 210 LEU A CA 1
ATOM 1581 C C . LEU A 1 210 ? 11.866 -6.082 -17.320 1.00 86.94 210 LEU A C 1
ATOM 1583 O O . LEU A 1 210 ? 12.144 -6.375 -18.482 1.00 86.94 210 LEU A O 1
ATOM 1587 N N . ARG A 1 211 ? 12.814 -5.944 -16.382 1.00 89.12 211 ARG A N 1
ATOM 1588 C CA . ARG A 1 211 ? 14.239 -6.195 -16.659 1.00 89.12 211 ARG A CA 1
ATOM 1589 C C . ARG A 1 211 ? 14.476 -7.637 -17.099 1.00 89.12 211 ARG A C 1
ATOM 1591 O O . ARG A 1 211 ? 15.157 -7.860 -18.0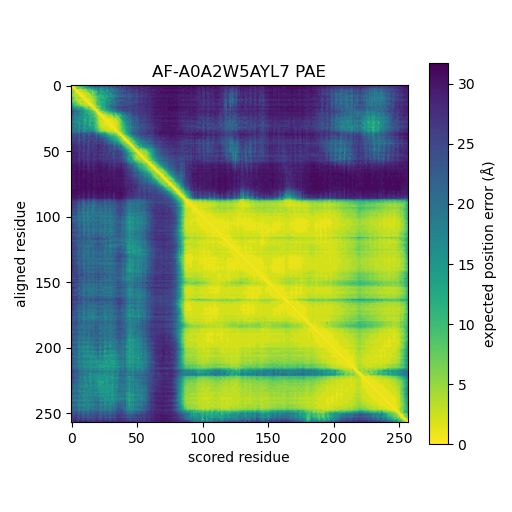97 1.00 89.12 211 ARG A O 1
ATOM 1598 N N . ALA A 1 212 ? 13.900 -8.612 -16.396 1.00 90.69 212 ALA A N 1
ATOM 1599 C CA . ALA A 1 212 ? 14.029 -10.023 -16.758 1.00 90.69 212 ALA A CA 1
ATOM 1600 C C . ALA A 1 212 ? 13.375 -10.336 -18.115 1.00 90.69 212 ALA A C 1
ATOM 1602 O O . ALA A 1 212 ? 13.898 -11.148 -18.879 1.00 90.69 212 ALA A O 1
ATOM 1603 N N . GLN A 1 213 ? 12.246 -9.695 -18.433 1.00 87.00 213 GLN A N 1
ATOM 1604 C CA . GLN A 1 213 ? 11.591 -9.813 -19.734 1.00 87.00 213 GLN A CA 1
ATOM 1605 C C . GLN A 1 213 ? 12.478 -9.235 -20.844 1.00 87.00 213 GLN A C 1
ATOM 1607 O O . GLN A 1 213 ? 12.727 -9.914 -21.837 1.00 87.00 213 GLN A O 1
ATOM 1612 N N . MET A 1 214 ? 13.002 -8.026 -20.645 1.00 86.25 214 MET A N 1
ATOM 1613 C CA . MET A 1 214 ? 13.873 -7.330 -21.591 1.00 86.25 214 MET A CA 1
ATOM 1614 C C . MET A 1 214 ? 15.167 -8.111 -21.865 1.00 86.25 214 MET A C 1
ATOM 1616 O O . MET A 1 214 ? 15.565 -8.227 -23.017 1.00 86.25 214 MET A O 1
ATOM 1620 N N . GLN A 1 215 ? 15.772 -8.737 -20.847 1.00 86.44 215 GLN A N 1
ATOM 1621 C CA . GLN A 1 215 ? 16.957 -9.600 -21.004 1.00 86.44 215 GLN A CA 1
ATOM 1622 C C . GLN A 1 215 ? 16.718 -10.841 -21.878 1.00 86.44 215 GLN A C 1
ATOM 1624 O O . GLN A 1 215 ? 17.669 -11.415 -22.404 1.00 86.44 215 GLN A O 1
ATOM 1629 N N . ARG A 1 216 ? 15.465 -11.294 -22.008 1.00 88.69 216 ARG A N 1
ATOM 1630 C CA . ARG A 1 216 ? 15.095 -12.437 -22.859 1.00 88.69 216 ARG A CA 1
ATOM 1631 C C . ARG A 1 216 ? 14.733 -12.016 -24.280 1.00 88.69 216 ARG A C 1
ATOM 1633 O O . ARG A 1 216 ? 14.709 -12.870 -25.162 1.00 88.69 216 ARG A O 1
ATOM 1640 N N . MET A 1 217 ? 14.418 -10.739 -24.493 1.00 85.25 217 MET A N 1
ATOM 1641 C CA . MET A 1 217 ? 14.124 -10.208 -25.818 1.00 85.25 217 MET A CA 1
ATOM 1642 C C . MET A 1 217 ? 15.410 -10.087 -26.628 1.00 85.25 217 MET A C 1
ATOM 1644 O O . MET A 1 217 ? 16.465 -9.736 -26.102 1.00 85.25 217 MET A O 1
ATOM 1648 N N . ARG A 1 218 ? 15.310 -10.352 -27.929 1.00 77.31 218 ARG A N 1
ATOM 1649 C CA . ARG A 1 218 ? 16.388 -10.099 -28.880 1.00 77.31 218 ARG A CA 1
ATOM 1650 C C . ARG A 1 218 ? 16.122 -8.762 -29.566 1.00 77.31 218 ARG A C 1
ATOM 1652 O O . ARG A 1 218 ? 15.136 -8.669 -30.296 1.00 77.31 218 ARG A O 1
ATOM 1659 N N . PRO A 1 219 ? 16.972 -7.743 -29.355 1.00 74.12 219 PRO A N 1
ATOM 1660 C CA . PRO A 1 219 ? 16.770 -6.418 -29.939 1.00 74.12 219 PRO A CA 1
ATOM 1661 C C . PRO A 1 219 ? 16.649 -6.419 -31.471 1.00 74.12 219 PRO A C 1
ATOM 1663 O O . PRO A 1 219 ? 15.959 -5.573 -32.032 1.00 74.12 219 PRO A O 1
ATOM 1666 N N . ASP A 1 220 ? 17.299 -7.380 -32.132 1.00 77.44 220 ASP A N 1
ATOM 1667 C CA . ASP A 1 220 ? 17.363 -7.477 -33.594 1.00 77.44 220 ASP A CA 1
ATOM 1668 C C . ASP A 1 220 ? 16.123 -8.128 -34.222 1.00 77.44 220 ASP A C 1
ATOM 1670 O O . ASP A 1 220 ? 15.869 -7.952 -35.412 1.00 77.44 220 ASP A O 1
ATOM 1674 N N . GLU A 1 221 ? 15.355 -8.896 -33.443 1.00 78.75 221 GLU A N 1
ATOM 1675 C CA . GLU A 1 221 ? 14.167 -9.608 -33.931 1.00 78.75 221 GLU A CA 1
ATOM 1676 C C . GLU A 1 221 ? 12.912 -8.726 -33.861 1.00 78.75 221 GLU A C 1
ATOM 1678 O O . GLU A 1 221 ? 12.092 -8.758 -34.777 1.00 78.75 221 GLU A O 1
ATOM 1683 N N . ASP A 1 222 ? 12.777 -7.914 -32.805 1.00 80.50 222 ASP A N 1
ATOM 1684 C CA . ASP A 1 222 ? 11.643 -7.003 -32.612 1.00 80.50 222 ASP A CA 1
ATOM 1685 C C . ASP A 1 222 ? 12.069 -5.720 -31.874 1.00 80.50 222 ASP A C 1
ATOM 1687 O O . ASP A 1 222 ? 11.947 -5.572 -30.651 1.00 80.50 222 ASP A O 1
ATOM 1691 N N . LYS A 1 223 ? 12.604 -4.771 -32.650 1.00 84.94 223 LYS A N 1
ATOM 1692 C CA . LYS A 1 223 ? 13.103 -3.487 -32.142 1.00 84.94 223 LYS A CA 1
ATOM 1693 C C . LYS A 1 223 ? 11.989 -2.627 -31.533 1.00 84.94 223 LYS A C 1
ATOM 1695 O O . LYS A 1 223 ? 12.246 -1.890 -30.583 1.00 84.94 223 LYS A O 1
ATOM 1700 N N . GLU A 1 224 ? 10.769 -2.703 -32.063 1.00 85.06 224 GLU A N 1
ATOM 1701 C CA . GLU A 1 224 ? 9.635 -1.904 -31.585 1.00 85.06 224 GLU A CA 1
ATOM 1702 C C . GLU A 1 224 ? 9.188 -2.375 -30.195 1.00 85.06 224 GLU A C 1
ATOM 1704 O O . GLU A 1 224 ? 9.134 -1.569 -29.260 1.00 85.06 224 GLU A O 1
ATOM 1709 N N . ALA A 1 225 ? 8.984 -3.685 -30.013 1.00 83.38 225 ALA A N 1
ATOM 1710 C CA . ALA A 1 225 ? 8.614 -4.254 -28.717 1.00 83.38 225 ALA A CA 1
ATOM 1711 C C . ALA A 1 225 ? 9.703 -4.053 -27.648 1.00 83.38 225 ALA A C 1
ATOM 1713 O O . ALA A 1 225 ? 9.396 -3.779 -26.479 1.00 83.38 225 ALA A O 1
ATOM 1714 N N . TYR A 1 226 ? 10.978 -4.143 -28.042 1.00 86.50 226 TYR A N 1
ATOM 1715 C CA . TYR A 1 226 ? 12.102 -3.869 -27.148 1.00 86.50 226 TYR A CA 1
ATOM 1716 C C . TYR A 1 226 ? 12.114 -2.407 -26.678 1.00 86.50 226 TYR A C 1
ATOM 1718 O O . TYR A 1 226 ? 12.203 -2.147 -25.476 1.00 86.50 226 TYR A O 1
ATOM 1726 N N . MET A 1 227 ? 11.972 -1.444 -27.599 1.00 85.81 227 MET A N 1
ATOM 1727 C CA . MET A 1 227 ? 11.970 -0.013 -27.262 1.00 85.81 227 MET A CA 1
ATOM 1728 C C . MET A 1 227 ? 10.769 0.382 -26.398 1.00 85.81 227 MET A C 1
ATOM 1730 O O . MET A 1 227 ? 10.931 1.179 -25.471 1.00 85.81 227 MET A O 1
ATOM 1734 N N . ALA A 1 228 ? 9.594 -0.206 -26.641 1.00 86.38 228 ALA A N 1
ATOM 1735 C CA . ALA A 1 228 ? 8.423 -0.019 -25.787 1.00 86.38 228 ALA A CA 1
ATOM 1736 C C . ALA A 1 228 ? 8.688 -0.510 -24.351 1.00 86.38 228 ALA A C 1
ATOM 1738 O O . ALA A 1 228 ? 8.520 0.244 -23.392 1.00 86.38 228 ALA A O 1
ATOM 1739 N N . THR A 1 229 ? 9.214 -1.731 -24.203 1.00 84.50 229 THR A N 1
ATOM 1740 C CA . THR A 1 229 ? 9.551 -2.314 -22.890 1.00 84.50 229 THR A CA 1
ATOM 1741 C C . THR A 1 229 ? 10.622 -1.493 -22.157 1.00 84.50 229 THR A C 1
ATOM 1743 O O . THR A 1 229 ? 10.529 -1.273 -20.948 1.00 84.50 229 THR A O 1
ATOM 1746 N N . PHE A 1 230 ? 11.628 -0.988 -22.879 1.00 85.00 230 PHE A N 1
ATOM 1747 C CA . PHE A 1 230 ? 12.665 -0.117 -22.320 1.00 85.00 230 PHE A CA 1
ATOM 1748 C C . PHE A 1 230 ? 12.108 1.233 -21.834 1.00 85.00 230 PHE A C 1
ATOM 1750 O O . PHE A 1 230 ? 12.510 1.736 -20.776 1.00 85.00 230 PHE A O 1
ATOM 1757 N N . ALA A 1 231 ? 11.172 1.822 -22.584 1.00 86.19 231 ALA A N 1
ATOM 1758 C CA . ALA A 1 231 ? 10.502 3.057 -22.193 1.00 86.19 231 ALA A CA 1
ATOM 1759 C C . ALA A 1 231 ? 9.676 2.868 -20.908 1.00 86.19 231 ALA A C 1
ATOM 1761 O O . ALA A 1 231 ? 9.793 3.691 -19.991 1.00 86.19 231 ALA A O 1
ATOM 1762 N N . ASP A 1 232 ? 8.924 1.768 -20.809 1.00 83.75 232 ASP A N 1
ATOM 1763 C CA . ASP A 1 232 ? 8.144 1.405 -19.619 1.00 83.75 232 ASP A CA 1
ATOM 1764 C C . ASP A 1 232 ? 9.043 1.188 -18.396 1.00 83.75 232 ASP A C 1
ATOM 1766 O O . ASP A 1 232 ? 8.810 1.773 -17.332 1.00 83.75 232 ASP A O 1
ATOM 1770 N N . LEU A 1 233 ? 10.132 0.430 -18.560 1.00 87.94 233 LEU A N 1
ATOM 1771 C CA . LEU A 1 233 ? 11.128 0.213 -17.512 1.00 87.94 233 LEU A CA 1
ATOM 1772 C C . LEU A 1 233 ? 11.700 1.543 -16.999 1.00 87.94 233 LEU A C 1
ATOM 1774 O O . LEU A 1 233 ? 11.706 1.806 -15.794 1.00 87.94 233 LEU A O 1
ATOM 1778 N N . THR A 1 234 ? 12.126 2.421 -17.909 1.00 86.56 234 THR A N 1
ATOM 1779 C CA . THR A 1 234 ? 12.685 3.735 -17.554 1.00 86.56 234 THR A CA 1
ATOM 1780 C C . THR A 1 234 ? 11.659 4.612 -16.826 1.00 86.56 234 THR A C 1
ATOM 1782 O O . THR A 1 234 ? 12.012 5.387 -15.928 1.00 86.56 234 THR A O 1
ATOM 1785 N N . ALA A 1 235 ? 10.381 4.531 -17.209 1.00 83.38 235 ALA A N 1
ATOM 1786 C CA . ALA A 1 235 ? 9.303 5.258 -16.547 1.00 83.38 235 ALA A CA 1
ATOM 1787 C C . ALA A 1 235 ? 9.079 4.751 -15.114 1.00 83.38 235 ALA A C 1
ATOM 1789 O O . ALA A 1 235 ? 9.027 5.567 -14.185 1.00 83.38 235 ALA A O 1
ATOM 1790 N N . LEU A 1 236 ? 9.024 3.429 -14.917 1.00 81.75 236 LEU A N 1
ATOM 1791 C CA . LEU A 1 236 ? 8.884 2.829 -13.589 1.00 81.75 236 LEU A CA 1
ATOM 1792 C C . LEU A 1 236 ? 10.087 3.119 -12.691 1.00 81.75 236 LEU A C 1
ATOM 1794 O O . LEU A 1 236 ? 9.900 3.427 -11.517 1.00 81.75 236 LEU A O 1
ATOM 1798 N N . GLU A 1 237 ? 11.311 3.130 -13.217 1.00 89.75 237 GLU A N 1
ATOM 1799 C CA . GLU A 1 237 ? 12.495 3.492 -12.428 1.00 89.75 237 GLU A CA 1
ATOM 1800 C C . GLU A 1 237 ? 12.460 4.944 -11.933 1.00 89.75 237 GLU A C 1
ATOM 1802 O O . GLU A 1 237 ? 12.792 5.222 -10.774 1.00 89.75 237 GLU A O 1
ATOM 1807 N N . LYS A 1 238 ? 12.015 5.883 -12.778 1.00 87.19 238 LYS A N 1
ATOM 1808 C CA . LYS A 1 238 ? 11.822 7.287 -12.377 1.00 87.19 238 LYS A CA 1
ATOM 1809 C C . LYS A 1 238 ? 10.741 7.420 -11.311 1.00 87.19 238 LYS A C 1
ATOM 1811 O O . LYS A 1 238 ? 10.917 8.172 -10.352 1.00 87.19 238 LYS A O 1
ATOM 1816 N N . TYR A 1 239 ? 9.640 6.690 -11.462 1.00 82.94 239 TYR A N 1
ATOM 1817 C CA . TYR A 1 239 ? 8.569 6.677 -10.473 1.00 82.94 239 TYR A CA 1
ATOM 1818 C C . TYR A 1 239 ? 9.024 6.058 -9.143 1.00 82.94 239 TYR A C 1
ATOM 1820 O O . TYR A 1 239 ? 8.790 6.635 -8.084 1.00 82.94 239 TYR A O 1
ATOM 1828 N N . ARG A 1 240 ? 9.785 4.959 -9.180 1.00 87.31 240 ARG A N 1
ATOM 1829 C CA . ARG A 1 240 ? 10.406 4.352 -7.994 1.00 87.31 240 ARG A CA 1
ATOM 1830 C C . ARG A 1 240 ? 11.338 5.325 -7.270 1.00 87.31 240 ARG A C 1
ATOM 1832 O O . ARG A 1 240 ? 11.351 5.375 -6.042 1.00 87.31 240 ARG A O 1
ATOM 1839 N N . ARG A 1 241 ? 12.110 6.131 -8.006 1.00 87.81 241 ARG A N 1
ATOM 1840 C CA . ARG A 1 241 ? 12.964 7.171 -7.409 1.00 87.81 241 ARG A CA 1
ATOM 1841 C C . ARG A 1 241 ? 12.136 8.238 -6.688 1.00 87.81 241 ARG A C 1
ATOM 1843 O O . ARG A 1 241 ? 12.437 8.545 -5.540 1.00 87.81 241 ARG A O 1
ATOM 1850 N N . SER A 1 242 ? 11.066 8.740 -7.306 1.00 86.88 242 SER A N 1
ATOM 1851 C CA . SER A 1 242 ? 10.203 9.746 -6.665 1.00 86.88 242 SER A CA 1
ATOM 1852 C C . SER A 1 242 ? 9.422 9.190 -5.467 1.00 86.88 242 SER A C 1
ATOM 1854 O O . SER A 1 242 ? 9.139 9.916 -4.515 1.00 86.88 242 SER A O 1
ATOM 1856 N N . LEU A 1 243 ? 9.088 7.896 -5.475 1.00 86.31 243 LEU A N 1
ATOM 1857 C CA . LEU A 1 243 ? 8.536 7.187 -4.319 1.00 86.31 243 LEU A CA 1
ATOM 1858 C C . LEU A 1 243 ? 9.530 7.143 -3.157 1.00 86.31 243 LEU A C 1
ATOM 1860 O O . LEU A 1 243 ? 9.164 7.501 -2.041 1.00 86.31 243 LEU A O 1
ATOM 1864 N N . ASN A 1 244 ? 10.786 6.789 -3.433 1.00 88.62 244 ASN A N 1
ATOM 1865 C CA . ASN A 1 244 ? 11.852 6.790 -2.431 1.00 88.62 244 ASN A CA 1
ATOM 1866 C C . ASN A 1 244 ? 12.102 8.192 -1.854 1.00 88.62 244 ASN A C 1
ATOM 1868 O O . ASN A 1 244 ? 12.208 8.345 -0.642 1.00 88.62 244 ASN A O 1
ATOM 1872 N N . GLU A 1 245 ? 12.130 9.231 -2.691 1.00 88.19 245 GLU A N 1
ATOM 1873 C CA . GLU A 1 245 ? 12.264 10.621 -2.232 1.00 88.19 245 GLU A CA 1
ATOM 1874 C C . GLU A 1 245 ? 11.113 11.030 -1.300 1.00 88.19 245 GLU A C 1
ATOM 1876 O O . GLU A 1 245 ? 11.357 11.582 -0.227 1.00 88.19 245 GLU A O 1
ATOM 1881 N N . ARG A 1 246 ? 9.862 10.703 -1.658 1.00 83.75 246 ARG A N 1
ATOM 1882 C CA . ARG A 1 246 ? 8.685 10.968 -0.809 1.00 83.75 246 ARG A CA 1
ATOM 1883 C C . ARG A 1 246 ? 8.721 10.191 0.504 1.00 83.75 246 ARG A C 1
ATOM 1885 O O . ARG A 1 246 ? 8.432 10.762 1.551 1.00 83.75 246 ARG A O 1
ATOM 1892 N N . ALA A 1 247 ? 9.088 8.913 0.454 1.00 87.69 247 ALA A N 1
ATOM 1893 C CA . ALA A 1 247 ? 9.225 8.073 1.638 1.00 87.69 247 ALA A CA 1
ATOM 1894 C C . ALA A 1 247 ? 10.312 8.600 2.590 1.00 87.69 247 ALA A C 1
ATOM 1896 O O . ALA A 1 247 ? 10.115 8.606 3.803 1.00 87.69 247 ALA A O 1
ATOM 1897 N N . ASN A 1 248 ? 11.435 9.071 2.044 1.00 84.50 248 ASN A N 1
ATOM 1898 C CA . ASN A 1 248 ? 12.567 9.578 2.820 1.00 84.50 248 ASN A CA 1
ATOM 1899 C C . ASN A 1 248 ? 12.332 10.984 3.376 1.00 84.50 248 ASN A C 1
ATOM 1901 O O . ASN A 1 248 ? 12.880 11.313 4.424 1.00 84.50 248 ASN A O 1
ATOM 1905 N N . ALA A 1 249 ? 11.496 11.800 2.728 1.00 79.50 249 ALA A N 1
ATOM 1906 C CA . ALA A 1 249 ? 11.158 13.140 3.208 1.00 79.50 249 ALA A CA 1
ATOM 1907 C C . ALA A 1 249 ? 10.504 13.140 4.606 1.00 79.50 249 ALA A C 1
ATOM 1909 O O . ALA A 1 249 ? 10.568 14.146 5.310 1.00 79.50 249 ALA A O 1
ATOM 1910 N N . TYR A 1 250 ? 9.900 12.024 5.026 1.00 75.25 250 TYR A N 1
ATOM 1911 C CA . TYR A 1 250 ? 9.356 11.863 6.377 1.00 75.25 250 TYR A CA 1
ATOM 1912 C C . TYR A 1 250 ? 10.419 11.510 7.438 1.00 75.25 250 TYR A C 1
ATOM 1914 O O . TYR A 1 250 ? 10.250 11.877 8.606 1.00 75.25 250 TYR A O 1
ATOM 1922 N N . GLY A 1 251 ? 11.509 10.847 7.031 1.00 71.44 251 GLY A N 1
ATOM 1923 C CA . GLY A 1 251 ? 12.553 10.284 7.896 1.00 71.44 251 GLY A CA 1
ATOM 1924 C C . GLY A 1 251 ? 12.510 8.751 8.005 1.00 71.44 251 GLY A C 1
ATOM 1925 O O . GLY A 1 251 ? 11.802 8.073 7.254 1.00 71.44 251 GLY A O 1
ATOM 1926 N N . GLU A 1 252 ? 13.287 8.188 8.936 1.00 63.59 252 GLU A N 1
ATOM 1927 C CA . GLU A 1 252 ? 13.178 6.770 9.294 1.00 63.59 252 GLU A CA 1
ATOM 1928 C C . GLU A 1 252 ? 11.864 6.500 10.034 1.00 63.59 252 GLU A C 1
ATOM 1930 O O . GLU A 1 252 ? 11.478 7.228 10.949 1.00 63.59 252 GLU A O 1
ATOM 1935 N N . PHE A 1 253 ? 11.180 5.428 9.636 1.00 64.62 253 PHE A N 1
ATOM 1936 C CA . PHE A 1 253 ? 10.060 4.885 10.390 1.00 64.62 253 PHE A CA 1
ATOM 1937 C C . PHE A 1 253 ? 10.664 4.064 11.519 1.00 64.62 253 PHE A C 1
ATOM 1939 O O . PHE A 1 253 ? 11.150 2.957 11.293 1.00 64.62 253 PHE A O 1
ATOM 1946 N N . THR A 1 254 ? 10.691 4.625 12.719 1.00 59.50 254 THR A N 1
ATOM 1947 C CA . THR A 1 254 ? 11.044 3.865 13.912 1.00 59.50 254 THR A CA 1
ATOM 1948 C C . THR A 1 254 ? 9.825 3.045 14.305 1.00 59.50 254 THR A C 1
ATOM 1950 O O . THR A 1 254 ? 8.976 3.528 15.055 1.00 59.50 254 THR A O 1
ATOM 1953 N N . PHE A 1 255 ? 9.716 1.832 13.761 1.00 60.19 255 PHE A N 1
ATOM 1954 C CA . PHE A 1 255 ? 8.764 0.864 14.285 1.00 60.19 255 PHE A CA 1
ATOM 1955 C C . PHE A 1 255 ? 9.306 0.416 15.643 1.00 60.19 255 PHE A C 1
ATOM 1957 O O . PHE A 1 255 ? 10.375 -0.183 15.705 1.00 60.19 255 PHE A O 1
ATOM 1964 N N . GLY A 1 256 ? 8.676 0.872 16.728 1.00 44.81 256 GLY A N 1
ATOM 1965 C CA . GLY A 1 256 ? 9.200 0.701 18.086 1.00 44.81 256 GLY A CA 1
ATOM 1966 C C . GLY A 1 256 ? 9.463 -0.769 18.435 1.00 44.81 256 GLY A C 1
ATOM 1967 O O . GLY A 1 256 ? 8.672 -1.631 18.062 1.00 44.81 256 GLY A O 1
ATOM 1968 N N . ASN A 1 257 ? 10.575 -1.019 19.142 1.00 32.25 257 ASN A N 1
ATOM 1969 C CA . ASN A 1 257 ? 10.921 -2.309 19.761 1.00 32.25 257 ASN A CA 1
ATOM 1970 C C . ASN A 1 257 ? 9.930 -2.718 20.858 1.00 32.25 257 ASN A C 1
ATOM 1972 O O . ASN A 1 257 ? 9.510 -1.820 21.625 1.00 32.25 257 ASN A O 1
#

Secondary structure (DSSP, 8-state):
---SHHHHHHHHHHHTTS--S-HHHHHHHHHHHHHHTTSS------TTHHHHHHHHHHT-PPPPP----------------------SPPPPPTT-HHHHHHHHHHHHHHH-HHHHHHHHHHS-GGGG-SHHHHHHHHHHHHTT-GGG--SSHHHHHHHHHT--SHHHHHHHHHHHHSPPSS-GGGHHHHHHHHHHHHHHHHHHHHHHHHHHHHHHS-TTT-HHHHHHHHHHHHHHHHHHHHHHHHHHHT-------

Organism: NCBI:txid43771

Foldseek 3Di:
DDPVVVVVVVLVVVCVVDPDPDSVVLVVVLVVVVVVCPVDDPPPPVPDLVVVVVVVVVVDDDDDDDDDDDDDDDDDDDDDDPPPPPPAFDADDCPPPVQVLLLLLLLCLQAPLCLLAPLLLSDNLCLNVGPLSSLLSVLCVVLPGSNPDDGDDVSLVSSLVSRPHPSSNVSSVVSPPDDRLDDPVCVSLQSQLSSLVSVLVVLVVVLVVLVVVLVPDDCVVCVPVNSVSVSVSVVSVVSSVVSVVSNPVSPDDCPDD

Radius of gyration: 24.51 Å; Cα contacts (8 Å, |Δi|>4): 198; chains: 1; bounding box: 49×74×54 Å

pLDDT: mean 72.48, std 25.77, range [25.56, 98.19]